Protein AF-A0A845AGU1-F1 (afdb_monomer_lite)

Sequence (211 aa):
MDSESKTTLPSELDAGHAARIVENINDLERDYRLAEGPMTEWLLSQIAATMRNALGDGYEVFRTDYTILIMTSDWKPTKRLGRGDAWLELMELTEDESGYTWLAAATGSGDTKMVLELMWRPGLIHTGEAIAADKAHAAKLEKIGFQRHEDTGKRWYIPFVIDRMQLAKGFSENDIDAALLPVKKAVEAIAAGKADLDQLIAKVQDTGKGA

Secondary structure (DSSP, 8-state):
-------PPPTTS-HHHHHHHHHTHHHHHHHHHHIIIIIHHHHHHHHHHHHHHHH-TT-EEEE-SS-EEEE-GGGS-TT--SS-SEEEEEEEE-S--S---HHHHHHT-TT-EEEEEEEE-TTTHHHHHHHHTSHHHHHHHHHHT-EE-TTTSS-EEEE----HHHHHHHHHHT--TTTTHHHHHHHHHHHHTHHHHHHHHHHHHHHHT--

Radius of gyration: 21.77 Å; chains: 1; bounding box: 81×32×54 Å

Foldseek 3Di:
DDDPPPDDDDPVDDPVVVVVCVVCVVVVVVVVVCQQPDVLVVVQVVLLVLLVVQQPPQWDWDDDPVWIKIAGPLQAPPDDDDRGQKIWIWDKDAPDPPDDHVLCQQAVNDRIWTWTWIDGDPLLQVLLQVLCLDPVNVVLLVQLQWDADPVPSRIIIHTFHFHPVLCVVCVVVVHNPVRCVRSSSSSNSCSVSVVSVSVSSVSSSVVSVVD

Structure (mmCIF, N/CA/C/O backbone):
data_AF-A0A845AGU1-F1
#
_entry.id   AF-A0A845AGU1-F1
#
loop_
_atom_site.group_PDB
_atom_site.id
_atom_site.type_symbol
_atom_site.label_atom_id
_atom_site.label_alt_id
_atom_site.label_comp_id
_atom_site.label_asym_id
_atom_site.label_entity_id
_atom_site.label_seq_id
_atom_site.pdbx_PDB_ins_code
_atom_site.Cartn_x
_atom_site.Cartn_y
_atom_site.Cartn_z
_atom_site.occupancy
_atom_site.B_iso_or_equiv
_atom_site.auth_seq_id
_atom_site.auth_comp_id
_atom_site.auth_asym_id
_atom_site.auth_atom_id
_atom_site.pdbx_PDB_model_num
ATOM 1 N N . MET A 1 1 ? -63.300 5.017 14.894 1.00 41.41 1 MET A N 1
ATOM 2 C CA . MET A 1 1 ? -62.162 4.456 15.649 1.00 41.41 1 MET A CA 1
ATOM 3 C C . MET A 1 1 ? -61.137 4.067 14.611 1.00 41.41 1 MET A C 1
ATOM 5 O O . MET A 1 1 ? -61.279 3.009 14.014 1.00 41.41 1 MET A O 1
ATOM 9 N N . ASP A 1 2 ? -60.204 4.971 14.323 1.00 47.88 2 ASP A N 1
ATOM 10 C CA . ASP A 1 2 ? -59.096 4.698 13.411 1.00 47.88 2 ASP A CA 1
ATOM 11 C C . ASP A 1 2 ? -58.094 3.807 14.136 1.00 47.88 2 ASP A C 1
ATOM 13 O O . ASP A 1 2 ? -57.515 4.197 15.149 1.00 47.88 2 ASP A O 1
ATOM 17 N N . SER A 1 3 ? -57.935 2.575 13.658 1.00 52.69 3 SER A N 1
ATOM 18 C CA . SER A 1 3 ? -56.798 1.755 14.045 1.00 52.69 3 SER A CA 1
ATOM 19 C C . SER A 1 3 ? -55.578 2.316 13.325 1.00 52.69 3 SER A C 1
ATOM 21 O O . SER A 1 3 ? -55.452 2.131 12.114 1.00 52.69 3 SER A O 1
ATOM 23 N N . GLU A 1 4 ? -54.700 3.010 14.048 1.00 52.47 4 GLU A N 1
ATOM 24 C CA . GLU A 1 4 ? -53.363 3.339 13.556 1.00 52.47 4 GLU A CA 1
ATOM 25 C C . GLU A 1 4 ? -52.716 2.053 13.029 1.00 52.47 4 GLU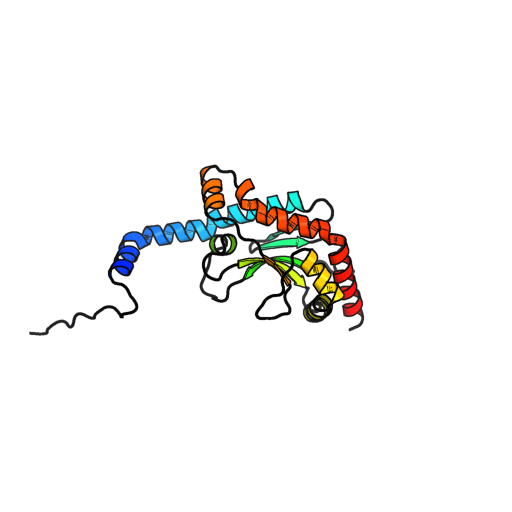 A C 1
ATOM 27 O O . GLU A 1 4 ? -52.426 1.124 13.792 1.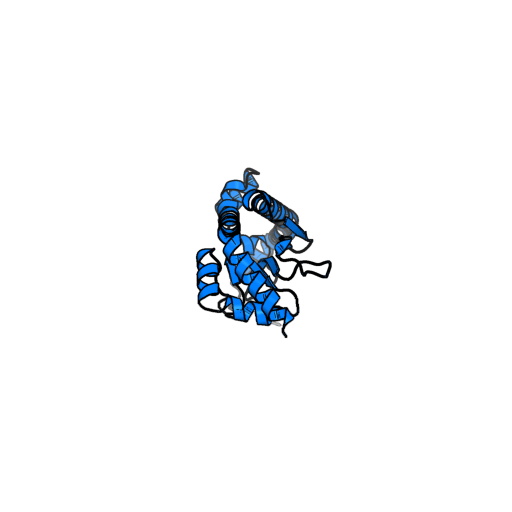00 52.47 4 GLU A O 1
ATOM 32 N N . SER A 1 5 ? -52.538 1.956 11.708 1.00 51.34 5 SER A N 1
ATOM 33 C CA . SER A 1 5 ? -51.797 0.844 11.129 1.00 51.34 5 SER A CA 1
ATOM 34 C C . SER A 1 5 ? -50.353 0.991 11.586 1.00 51.34 5 SER A C 1
ATOM 36 O O . SER A 1 5 ? -49.641 1.885 11.127 1.00 51.34 5 SER A O 1
ATOM 38 N N . LYS A 1 6 ? -49.917 0.137 12.512 1.00 60.12 6 LYS A N 1
ATOM 39 C CA . LYS A 1 6 ? -48.503 0.050 12.866 1.00 60.12 6 LYS A CA 1
ATOM 40 C C . LYS A 1 6 ? -47.741 -0.406 11.632 1.00 60.12 6 LYS A C 1
ATOM 42 O O . LYS A 1 6 ? -47.829 -1.569 11.245 1.00 60.12 6 LYS A O 1
ATOM 47 N N . THR A 1 7 ? -47.017 0.516 11.016 1.00 69.19 7 THR A N 1
ATOM 48 C CA . THR A 1 7 ? -46.076 0.203 9.948 1.00 69.19 7 THR A CA 1
ATOM 49 C C . THR A 1 7 ? -45.012 -0.718 10.533 1.00 69.19 7 THR A C 1
ATOM 51 O O . THR A 1 7 ? -44.291 -0.344 11.457 1.00 69.19 7 THR A O 1
ATOM 54 N N . THR A 1 8 ? -44.963 -1.958 10.061 1.00 73.31 8 THR A N 1
ATOM 55 C CA . THR A 1 8 ? -43.943 -2.926 10.467 1.00 73.31 8 THR A CA 1
ATOM 56 C C . THR A 1 8 ? -42.627 -2.617 9.766 1.00 73.31 8 THR A C 1
ATOM 58 O O . THR A 1 8 ? -42.629 -2.188 8.612 1.00 73.31 8 THR A O 1
ATOM 61 N N . LEU A 1 9 ? -41.509 -2.850 10.458 1.00 76.81 9 LEU A N 1
ATOM 62 C CA . LEU A 1 9 ? -40.181 -2.744 9.857 1.00 76.81 9 LEU A CA 1
ATOM 63 C C . LEU A 1 9 ? -40.069 -3.672 8.630 1.00 76.81 9 LEU A C 1
ATOM 65 O O . LEU A 1 9 ? -40.628 -4.774 8.658 1.00 76.81 9 LEU A O 1
ATOM 69 N N . PRO A 1 10 ? -39.356 -3.250 7.568 1.00 81.75 10 PRO A N 1
ATOM 70 C CA . PRO A 1 10 ? -38.956 -4.133 6.477 1.00 81.75 10 PRO A CA 1
ATOM 71 C C . PRO A 1 10 ? -38.290 -5.407 7.007 1.00 81.75 10 PRO A C 1
ATOM 73 O O . PRO A 1 10 ? -37.535 -5.351 7.975 1.00 81.75 10 PRO A O 1
ATOM 76 N N . SER A 1 11 ? -38.520 -6.548 6.352 1.00 74.62 11 SER A N 1
ATOM 77 C CA . SER A 1 11 ? -37.980 -7.855 6.771 1.00 74.62 11 SER A CA 1
ATOM 78 C C . SER A 1 11 ? -36.450 -7.935 6.777 1.00 74.62 11 SER A C 1
ATOM 80 O O . SER A 1 11 ? -35.885 -8.841 7.378 1.00 74.62 11 SER A O 1
ATOM 82 N N . GLU A 1 12 ? -35.792 -7.002 6.097 1.00 80.56 12 GLU A N 1
ATOM 83 C CA . GLU A 1 12 ? -34.335 -6.863 6.023 1.00 80.56 12 GLU A CA 1
ATOM 84 C C . GLU A 1 12 ? -33.742 -6.208 7.285 1.00 80.56 12 GLU A C 1
ATOM 86 O O . GLU A 1 12 ? -32.547 -6.334 7.543 1.00 80.56 12 GLU A O 1
ATOM 91 N N . LEU A 1 13 ? -34.568 -5.530 8.094 1.00 80.19 13 LEU A N 1
ATOM 92 C CA . LEU A 1 13 ? -34.155 -4.867 9.327 1.00 80.19 13 LEU A CA 1
ATOM 93 C C . LEU A 1 13 ? -34.537 -5.718 10.538 1.00 80.19 13 LEU A C 1
ATOM 95 O O . LEU A 1 13 ? -35.670 -5.673 11.023 1.00 80.19 13 LEU A O 1
ATOM 99 N N . ASP A 1 14 ? -33.564 -6.467 11.061 1.00 87.44 14 ASP A N 1
ATOM 100 C CA . ASP A 1 14 ? -33.709 -7.124 12.359 1.00 87.44 14 ASP A CA 1
ATOM 101 C C . ASP A 1 14 ? -33.965 -6.072 13.451 1.00 87.44 14 ASP A C 1
ATOM 103 O O . ASP A 1 14 ? -33.150 -5.175 13.683 1.00 87.44 14 ASP A O 1
ATOM 107 N N . ALA A 1 15 ? -35.115 -6.172 14.121 1.00 87.38 15 ALA A N 1
ATOM 108 C CA . ALA A 1 15 ? -35.571 -5.151 15.062 1.00 87.38 15 ALA A CA 1
ATOM 109 C C . ALA A 1 15 ? -34.631 -5.001 16.269 1.00 87.38 15 ALA A C 1
ATOM 111 O O . ALA A 1 15 ? -34.423 -3.885 16.748 1.00 87.38 15 ALA A O 1
ATOM 112 N N . GLY A 1 16 ? -34.042 -6.105 16.742 1.00 90.38 16 GLY A N 1
ATOM 113 C CA . GLY A 1 16 ? -33.073 -6.080 17.838 1.00 90.38 16 GLY A CA 1
ATOM 114 C C . GLY A 1 16 ? -31.782 -5.374 17.432 1.00 90.38 16 GLY A C 1
ATOM 115 O O . GLY A 1 16 ? -31.265 -4.532 18.167 1.00 90.38 16 GLY A O 1
ATOM 116 N N . HIS A 1 17 ? -31.289 -5.659 16.229 1.00 88.62 17 HIS A N 1
ATOM 117 C CA . HIS A 1 17 ? -30.121 -4.994 15.677 1.00 88.62 17 HIS A CA 1
ATOM 118 C C . HIS A 1 17 ? -30.364 -3.496 15.452 1.00 88.62 17 HIS A C 1
ATOM 120 O O . HIS A 1 17 ? -29.539 -2.679 15.861 1.00 88.62 17 HIS A O 1
ATOM 126 N N . ALA A 1 18 ? -31.504 -3.130 14.863 1.00 90.56 18 ALA A N 1
ATOM 127 C CA . ALA A 1 18 ? -31.873 -1.739 14.628 1.00 90.56 18 ALA A CA 1
ATOM 128 C C . ALA A 1 18 ? -31.970 -0.944 15.942 1.00 90.56 18 ALA A C 1
ATOM 130 O O . ALA A 1 18 ? -31.416 0.150 16.033 1.00 90.56 18 ALA A O 1
ATOM 131 N N . ALA A 1 19 ? -32.599 -1.513 16.978 1.00 92.19 19 ALA A N 1
ATOM 132 C CA . ALA A 1 19 ? -32.671 -0.891 18.300 1.00 92.19 19 ALA A CA 1
ATOM 133 C C . ALA A 1 19 ? -31.273 -0.647 18.885 1.00 92.19 19 ALA A C 1
ATOM 135 O O . ALA A 1 19 ? -30.966 0.476 19.278 1.00 92.19 19 ALA A O 1
ATOM 136 N N . ARG A 1 20 ? -30.387 -1.653 18.840 1.00 94.31 20 ARG A N 1
ATOM 137 C CA . ARG A 1 20 ? -29.000 -1.517 19.311 1.00 94.31 20 ARG A CA 1
ATOM 138 C C . ARG A 1 20 ? -28.243 -0.408 18.576 1.00 94.31 20 ARG A C 1
ATOM 140 O O . ARG A 1 20 ? -27.492 0.323 19.214 1.00 94.31 20 ARG A O 1
ATOM 147 N N . ILE A 1 21 ? -28.411 -0.281 17.258 1.00 94.44 21 ILE A N 1
ATOM 148 C CA . ILE A 1 21 ? -27.778 0.799 16.483 1.00 94.44 21 ILE A CA 1
ATOM 149 C C . ILE A 1 21 ? -28.286 2.159 16.964 1.00 94.44 21 ILE A C 1
ATOM 151 O O . ILE A 1 21 ? -27.477 3.033 17.252 1.00 94.44 21 ILE A O 1
ATOM 155 N N . VAL A 1 22 ? -29.605 2.331 17.094 1.00 94.44 22 VAL A N 1
ATOM 156 C CA . VAL A 1 22 ? -30.211 3.600 17.530 1.00 94.44 22 VAL A CA 1
ATOM 157 C C . VAL A 1 22 ? -29.774 3.974 18.947 1.00 94.44 22 VAL A C 1
ATOM 159 O O . VAL A 1 22 ? -29.418 5.123 19.193 1.00 94.44 22 VAL A O 1
ATOM 162 N N . GLU A 1 23 ? -29.742 3.012 19.868 1.00 97.00 23 GLU A N 1
ATOM 163 C CA . GLU A 1 23 ? -29.306 3.223 21.254 1.00 97.00 23 GLU A CA 1
ATOM 164 C C . GLU A 1 23 ? -27.838 3.656 21.358 1.00 97.00 23 GLU A C 1
ATOM 166 O O . GLU A 1 23 ? -27.486 4.400 22.271 1.00 97.00 23 GLU A O 1
ATOM 171 N N . ASN A 1 24 ? -26.990 3.228 20.417 1.00 97.00 24 ASN A N 1
ATOM 172 C CA . ASN A 1 24 ? -25.550 3.499 20.426 1.00 97.00 24 ASN A CA 1
ATOM 173 C C . ASN A 1 24 ? -25.111 4.481 19.326 1.00 97.00 24 ASN A C 1
ATOM 175 O O . ASN A 1 24 ? -23.913 4.648 19.103 1.00 97.00 24 ASN A O 1
ATOM 179 N N . ILE A 1 25 ? -26.046 5.145 18.632 1.00 96.56 25 ILE A N 1
ATOM 180 C CA . ILE A 1 25 ? -25.739 5.900 17.405 1.00 96.56 25 ILE A CA 1
ATOM 181 C C . ILE A 1 25 ? -24.691 6.993 17.630 1.00 96.56 25 ILE A C 1
ATOM 183 O O . ILE A 1 25 ? -23.787 7.168 16.819 1.00 96.56 25 ILE A O 1
ATOM 187 N N . ASN A 1 26 ? -24.749 7.675 18.774 1.00 96.62 26 ASN A N 1
ATOM 188 C CA . ASN A 1 26 ? -23.785 8.715 19.117 1.00 96.62 26 ASN A CA 1
ATOM 189 C C . ASN A 1 26 ? -22.359 8.165 19.295 1.00 96.62 26 ASN A C 1
ATOM 191 O O . ASN A 1 26 ? -21.395 8.810 18.884 1.00 96.62 26 ASN A O 1
ATOM 195 N N . ASP A 1 27 ? -22.221 6.986 19.905 1.00 97.12 27 ASP A N 1
ATOM 196 C CA . ASP A 1 27 ? -20.919 6.342 20.070 1.00 97.12 27 ASP A CA 1
ATOM 197 C C . ASP A 1 27 ? -20.400 5.833 18.722 1.00 97.12 27 ASP A C 1
ATOM 199 O O . ASP A 1 27 ? -19.256 6.113 18.383 1.00 97.12 27 ASP A O 1
ATOM 203 N N . LEU A 1 28 ? -21.260 5.218 17.900 1.00 94.81 28 LEU A N 1
ATOM 204 C CA . LEU A 1 28 ? -20.908 4.780 16.544 1.00 94.81 28 LEU A CA 1
ATOM 205 C C . LEU A 1 28 ? -20.406 5.942 15.674 1.00 94.81 28 LEU A C 1
ATOM 207 O O . LEU A 1 28 ? -19.367 5.825 15.029 1.00 94.81 28 LEU A O 1
ATOM 211 N N . GLU A 1 29 ? -21.095 7.085 15.683 1.00 94.75 29 GLU A N 1
ATOM 212 C CA . GLU A 1 29 ? -20.658 8.272 14.939 1.00 94.75 29 GLU A CA 1
ATOM 213 C C . GLU A 1 29 ? -19.350 8.863 15.474 1.00 94.75 29 GLU A C 1
ATOM 215 O O . GLU A 1 29 ? -18.510 9.339 14.706 1.00 94.75 29 GLU A O 1
ATOM 220 N N . ARG A 1 30 ? -19.169 8.890 16.799 1.00 95.38 30 ARG A N 1
ATOM 221 C CA . ARG A 1 30 ? -17.931 9.384 17.410 1.00 95.38 30 ARG A CA 1
ATOM 222 C C . ARG A 1 30 ? -16.754 8.482 17.052 1.00 95.38 30 ARG A C 1
ATOM 224 O O . ARG A 1 30 ? -15.707 8.998 16.666 1.00 95.38 30 ARG A O 1
ATOM 231 N N . ASP A 1 31 ? -16.936 7.174 17.167 1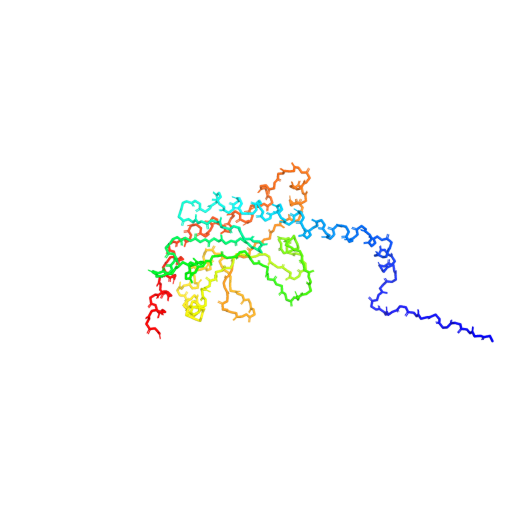.00 94.94 31 ASP A N 1
ATOM 232 C CA . ASP A 1 31 ? -15.902 6.184 16.893 1.00 94.94 31 ASP A CA 1
ATOM 233 C C . ASP A 1 31 ? -15.552 6.179 15.399 1.00 94.94 31 ASP A C 1
ATOM 235 O O . ASP A 1 31 ? -14.372 6.149 15.054 1.00 94.94 31 ASP A O 1
ATOM 239 N N . TYR A 1 32 ? -16.545 6.348 14.515 1.00 93.38 32 TYR A N 1
ATOM 240 C CA . TYR A 1 32 ? -16.314 6.562 13.084 1.00 93.38 32 TYR A CA 1
ATOM 241 C C . TYR A 1 32 ? -15.446 7.801 12.819 1.00 93.38 32 TYR A C 1
ATOM 243 O O . TYR A 1 32 ? -14.424 7.690 12.149 1.00 93.38 32 TYR A O 1
ATOM 251 N N . ARG A 1 33 ? -15.785 8.969 13.388 1.00 94.06 33 ARG A N 1
ATOM 252 C CA . ARG A 1 33 ? -14.987 10.203 13.212 1.00 94.06 33 ARG A CA 1
ATOM 253 C C . ARG A 1 33 ? -13.556 10.054 13.734 1.00 94.06 33 ARG A C 1
ATOM 255 O O . ARG A 1 33 ? -12.621 10.614 13.163 1.00 94.06 33 ARG A O 1
ATOM 262 N N . LEU A 1 34 ? -13.373 9.312 14.827 1.00 94.69 34 LEU A N 1
ATOM 263 C CA . LEU A 1 34 ? -12.049 9.028 15.379 1.00 94.69 34 LEU A CA 1
ATOM 264 C C . LEU A 1 34 ? -11.236 8.108 14.453 1.00 94.69 34 LEU A C 1
ATOM 266 O O . LEU A 1 34 ? -10.045 8.353 14.239 1.00 94.69 34 LEU A O 1
ATOM 270 N N . ALA A 1 35 ? -11.889 7.085 13.897 1.00 93.69 35 ALA A N 1
ATOM 271 C CA . ALA A 1 35 ? -11.302 6.140 12.958 1.00 93.69 35 ALA A CA 1
ATOM 272 C C . ALA A 1 35 ? -10.916 6.811 11.628 1.00 93.69 35 ALA A C 1
ATOM 274 O O . ALA A 1 35 ? -9.790 6.643 11.160 1.00 93.69 35 ALA A O 1
ATOM 275 N N . GLU A 1 36 ? -11.818 7.601 11.044 1.00 90.62 36 GLU A N 1
ATOM 276 C CA . GLU A 1 36 ? -11.617 8.311 9.776 1.00 90.62 36 GLU A CA 1
ATOM 277 C C . GLU A 1 36 ? -10.527 9.387 9.876 1.00 90.62 36 GLU A C 1
ATOM 279 O O . GLU A 1 36 ? -9.705 9.514 8.975 1.00 90.62 36 GLU A O 1
ATOM 284 N N . GLY A 1 37 ? -10.497 10.153 10.971 1.00 92.25 37 GLY A N 1
ATOM 285 C CA . GLY A 1 37 ? -9.565 11.265 11.129 1.00 92.25 37 GLY A CA 1
ATOM 286 C C . GLY A 1 37 ? -8.296 10.878 11.898 1.00 92.25 37 GLY A C 1
ATOM 287 O O . GLY A 1 37 ? -7.355 10.339 11.310 1.00 92.25 37 GLY A O 1
ATOM 288 N N . PRO A 1 38 ? -8.211 11.164 13.213 1.00 93.81 38 PRO A N 1
ATOM 289 C CA . PRO A 1 38 ? -6.953 11.080 13.956 1.00 93.81 38 PRO A CA 1
ATOM 290 C C . PRO A 1 38 ? -6.256 9.715 13.919 1.00 93.81 38 PRO A C 1
ATOM 292 O O . PRO A 1 38 ? -5.030 9.664 13.814 1.00 93.81 38 PRO A O 1
ATOM 295 N N . MET A 1 39 ? -7.003 8.608 14.005 1.00 94.69 39 MET A N 1
ATOM 296 C CA . MET A 1 39 ? -6.392 7.274 14.000 1.00 94.69 39 MET A CA 1
ATOM 297 C C . MET A 1 39 ? -5.807 6.918 12.633 1.00 94.69 39 MET A C 1
ATOM 299 O O . MET A 1 39 ? -4.715 6.356 12.569 1.00 94.69 39 MET A O 1
ATOM 303 N N . THR A 1 40 ? -6.504 7.273 11.554 1.00 92.50 40 THR A N 1
ATOM 304 C CA . THR A 1 40 ? -6.018 7.111 10.180 1.00 92.50 40 THR A CA 1
ATOM 305 C C . THR A 1 40 ? -4.773 7.959 9.932 1.00 92.50 40 THR A C 1
ATOM 307 O O . THR A 1 40 ? -3.766 7.439 9.458 1.00 92.50 40 THR A O 1
ATOM 310 N N . GLU A 1 41 ? -4.791 9.237 10.316 1.00 93.00 41 GLU A N 1
ATOM 311 C CA . GLU A 1 41 ? -3.641 10.137 10.161 1.00 93.00 41 GLU A CA 1
ATOM 312 C C . GLU A 1 41 ? -2.393 9.610 10.874 1.00 93.00 41 GLU A C 1
ATOM 314 O O . GLU A 1 41 ? -1.282 9.610 10.323 1.00 93.00 41 GLU A O 1
ATOM 319 N N . TRP A 1 42 ? -2.579 9.118 12.100 1.00 93.94 42 TRP A N 1
ATOM 320 C CA . TRP A 1 42 ? -1.505 8.498 12.857 1.00 93.94 42 TRP A CA 1
ATOM 321 C C . TRP A 1 42 ? -1.023 7.207 12.189 1.00 93.94 42 TRP A C 1
ATOM 323 O O . TRP A 1 42 ? 0.176 7.079 11.946 1.00 93.94 42 TRP A O 1
ATOM 333 N N . LEU A 1 43 ? -1.928 6.295 11.814 1.00 95.06 43 LEU A N 1
ATOM 334 C CA . LEU A 1 43 ? -1.582 5.039 11.143 1.00 95.06 43 LEU A CA 1
ATOM 335 C C . LEU A 1 43 ? -0.792 5.286 9.852 1.00 95.06 43 LEU A C 1
ATOM 337 O O . LEU A 1 43 ? 0.274 4.704 9.670 1.00 95.06 43 LEU A O 1
ATOM 341 N N . LEU A 1 44 ? -1.261 6.182 8.979 1.00 94.94 44 LEU A N 1
ATOM 342 C CA . LEU A 1 44 ? -0.568 6.536 7.737 1.00 94.94 44 LEU A CA 1
ATOM 343 C C . LEU A 1 44 ? 0.814 7.144 8.010 1.00 94.94 44 LEU A C 1
ATOM 345 O O . LEU A 1 44 ? 1.769 6.877 7.281 1.00 94.94 44 LEU A O 1
ATOM 349 N N . SER A 1 45 ? 0.958 7.928 9.080 1.00 95.12 45 SER A N 1
ATOM 350 C CA . SER A 1 45 ? 2.262 8.457 9.489 1.00 95.12 45 SER A CA 1
ATOM 351 C C . SER A 1 45 ? 3.223 7.343 9.920 1.00 95.12 45 SER A C 1
ATOM 353 O O . SER A 1 45 ? 4.392 7.368 9.524 1.00 95.12 45 SER A O 1
ATOM 355 N N . GLN A 1 46 ? 2.733 6.343 10.662 1.00 96.75 46 GLN A N 1
ATOM 356 C CA . GLN A 1 46 ? 3.530 5.178 11.055 1.00 96.75 46 GLN A CA 1
ATOM 357 C C . GLN A 1 46 ? 3.895 4.312 9.844 1.00 96.75 46 GLN A C 1
ATOM 359 O O . GLN A 1 46 ? 5.063 3.982 9.662 1.00 96.75 46 GLN A O 1
ATOM 364 N N . ILE A 1 47 ? 2.942 4.045 8.945 1.00 97.31 47 ILE A N 1
ATOM 365 C CA . ILE A 1 47 ? 3.178 3.337 7.679 1.00 97.31 47 ILE A CA 1
ATOM 366 C C . ILE A 1 47 ? 4.272 4.042 6.863 1.00 97.31 47 ILE A C 1
ATOM 368 O O . ILE A 1 47 ? 5.225 3.396 6.429 1.00 97.31 47 ILE A O 1
ATOM 372 N N . ALA A 1 48 ? 4.193 5.368 6.698 1.00 96.25 48 ALA A N 1
ATOM 373 C CA . ALA A 1 48 ? 5.204 6.137 5.972 1.00 96.25 48 ALA A CA 1
ATOM 374 C C . ALA A 1 48 ? 6.590 6.040 6.628 1.00 96.25 48 ALA A C 1
ATOM 376 O O . ALA A 1 48 ? 7.600 5.941 5.930 1.00 96.25 48 ALA A O 1
ATOM 377 N N . ALA A 1 49 ? 6.659 6.074 7.962 1.00 96.00 49 ALA A N 1
ATOM 378 C CA . ALA A 1 49 ? 7.910 5.907 8.698 1.00 96.00 49 ALA A CA 1
ATOM 379 C C . ALA A 1 49 ? 8.496 4.498 8.508 1.00 96.00 49 ALA A C 1
ATOM 381 O O . ALA A 1 49 ? 9.676 4.368 8.178 1.00 96.00 49 ALA A O 1
ATOM 382 N N . THR A 1 50 ? 7.672 3.453 8.619 1.00 97.50 50 THR A N 1
ATOM 383 C CA . THR A 1 50 ? 8.076 2.067 8.349 1.00 97.50 50 THR A CA 1
ATOM 384 C C . THR A 1 50 ? 8.594 1.905 6.922 1.00 97.50 50 THR A C 1
ATOM 386 O O . THR A 1 50 ? 9.653 1.312 6.729 1.00 97.50 50 THR A O 1
ATOM 389 N N . MET A 1 51 ? 7.903 2.479 5.930 1.00 97.31 51 MET A N 1
ATOM 390 C CA . MET A 1 51 ? 8.332 2.456 4.529 1.00 97.31 51 MET A CA 1
ATOM 391 C C . MET A 1 51 ? 9.708 3.107 4.341 1.00 97.31 51 MET A C 1
ATOM 393 O O . MET A 1 51 ? 10.586 2.512 3.720 1.00 97.31 51 MET A O 1
ATOM 397 N N . ARG A 1 52 ? 9.927 4.301 4.913 1.00 95.31 52 ARG A N 1
ATOM 398 C CA . ARG A 1 52 ? 11.222 5.008 4.835 1.00 95.31 52 ARG A CA 1
ATOM 399 C C . ARG A 1 52 ? 12.361 4.184 5.413 1.00 95.31 52 ARG A C 1
ATOM 401 O O . ARG A 1 52 ? 13.418 4.092 4.801 1.00 95.31 52 ARG A O 1
ATOM 408 N N . ASN A 1 53 ? 12.132 3.578 6.572 1.00 95.00 53 ASN A N 1
ATOM 409 C CA . ASN A 1 53 ? 13.156 2.803 7.264 1.00 95.00 53 ASN A CA 1
ATOM 410 C C . ASN A 1 53 ? 13.489 1.489 6.540 1.00 95.00 53 ASN A C 1
ATOM 412 O O . ASN A 1 53 ? 14.597 0.982 6.689 1.00 95.00 53 ASN A O 1
ATOM 416 N N . ALA A 1 54 ? 12.544 0.931 5.778 1.00 95.94 54 ALA A N 1
ATOM 417 C CA . ALA A 1 54 ? 12.699 -0.358 5.109 1.00 95.94 54 ALA A CA 1
ATOM 418 C C . ALA A 1 54 ? 13.267 -0.270 3.678 1.00 95.94 54 ALA A C 1
ATOM 420 O O . ALA A 1 54 ? 13.938 -1.205 3.251 1.00 95.94 54 ALA A O 1
ATOM 421 N N . LEU A 1 55 ? 13.024 0.818 2.933 1.00 91.12 55 LEU A N 1
ATOM 422 C CA . LEU A 1 55 ? 13.469 0.936 1.531 1.00 91.12 55 LEU A CA 1
ATOM 423 C C . LEU A 1 55 ? 14.980 1.135 1.364 1.00 91.12 55 LEU A C 1
ATOM 425 O O . LEU A 1 55 ? 15.528 0.755 0.330 1.00 91.12 55 LEU A O 1
ATOM 429 N N . GLY A 1 56 ? 15.642 1.737 2.355 1.00 82.75 56 GLY A N 1
ATOM 430 C CA . GLY A 1 56 ? 17.045 2.139 2.251 1.00 82.75 56 GLY A CA 1
ATOM 431 C C . GLY A 1 56 ? 17.282 3.277 1.247 1.00 82.75 56 GLY A C 1
ATOM 432 O O . GLY A 1 56 ? 16.358 3.987 0.843 1.00 82.75 56 GLY A O 1
ATOM 433 N N . ASP A 1 57 ? 18.547 3.465 0.864 1.00 80.81 57 ASP A N 1
ATOM 434 C CA . ASP A 1 57 ? 18.967 4.550 -0.026 1.00 80.81 57 ASP A CA 1
ATOM 435 C C . ASP A 1 57 ? 18.444 4.370 -1.461 1.00 80.81 57 ASP A C 1
ATOM 437 O O . ASP A 1 57 ? 18.373 3.264 -1.998 1.00 80.81 57 ASP A O 1
ATOM 441 N N . GLY A 1 58 ? 18.125 5.487 -2.119 1.00 81.94 58 GLY A N 1
ATOM 442 C CA . GLY A 1 58 ? 17.690 5.518 -3.521 1.00 81.94 58 GLY A CA 1
ATOM 443 C C . GLY A 1 58 ? 16.177 5.599 -3.720 1.00 81.94 58 GLY A C 1
ATOM 444 O O . GLY A 1 58 ? 15.742 5.860 -4.842 1.00 81.94 58 GLY A O 1
ATOM 445 N N . TYR A 1 59 ? 15.390 5.459 -2.653 1.00 90.00 59 TYR A N 1
ATOM 446 C CA . TYR A 1 59 ? 13.963 5.767 -2.650 1.00 90.00 59 TYR A CA 1
ATOM 447 C C . TYR A 1 59 ? 13.650 7.005 -1.807 1.00 90.00 59 TYR A C 1
ATOM 449 O O . TYR A 1 59 ? 14.291 7.292 -0.801 1.00 90.00 59 TYR A O 1
ATOM 457 N N . GLU A 1 60 ? 12.607 7.717 -2.208 1.00 90.31 60 GLU A N 1
ATOM 458 C CA . GLU A 1 60 ? 12.018 8.837 -1.490 1.00 90.31 60 GLU A CA 1
ATOM 459 C C . GLU A 1 60 ? 10.563 8.483 -1.158 1.00 90.31 60 GLU A C 1
ATOM 461 O O . GLU A 1 60 ? 9.791 8.122 -2.048 1.00 90.31 60 GLU A O 1
ATOM 466 N N . VAL A 1 61 ? 10.180 8.594 0.119 1.00 92.69 61 VAL A N 1
ATOM 467 C CA . VAL A 1 61 ? 8.795 8.365 0.566 1.00 92.69 61 VAL A CA 1
ATOM 468 C C . VAL A 1 61 ? 8.127 9.693 0.896 1.00 92.69 61 VAL A C 1
ATOM 470 O O . VAL A 1 61 ? 8.437 10.337 1.911 1.00 92.69 61 VAL A O 1
ATOM 473 N N . PHE A 1 62 ? 7.161 10.071 0.067 1.00 89.50 62 PHE A N 1
ATOM 474 C CA . PHE A 1 62 ? 6.398 11.304 0.196 1.00 89.50 62 PHE A CA 1
ATOM 475 C C . PHE A 1 62 ? 5.015 11.014 0.750 1.00 89.50 62 PHE A C 1
ATOM 477 O O . PHE A 1 62 ? 4.294 10.170 0.232 1.00 89.50 62 PHE A O 1
ATOM 484 N N . ARG A 1 63 ? 4.618 11.754 1.782 1.00 88.19 63 ARG A N 1
ATOM 485 C CA . ARG A 1 63 ? 3.230 11.774 2.235 1.00 88.19 63 ARG A CA 1
ATOM 486 C C . ARG A 1 63 ? 2.544 12.981 1.605 1.00 88.19 63 ARG A C 1
ATOM 488 O O . ARG A 1 63 ? 3.087 14.081 1.647 1.00 88.19 63 ARG A O 1
ATOM 495 N N . THR A 1 64 ? 1.389 12.750 1.005 1.00 86.75 64 THR A N 1
ATOM 496 C CA . THR A 1 64 ? 0.460 13.785 0.540 1.00 86.75 64 THR A CA 1
ATOM 497 C C . THR A 1 64 ? -0.744 13.822 1.477 1.00 86.75 64 THR A C 1
ATOM 499 O O . THR A 1 64 ? -0.859 12.967 2.355 1.00 86.75 64 THR A O 1
ATOM 502 N N . ASP A 1 65 ? -1.662 14.758 1.256 1.00 80.12 65 ASP A N 1
ATOM 503 C CA . ASP A 1 65 ? -2.901 14.843 2.039 1.00 80.12 65 ASP A CA 1
ATOM 504 C C . ASP A 1 65 ? -3.817 13.620 1.849 1.00 80.12 65 ASP A C 1
ATOM 506 O O . ASP A 1 65 ? -4.693 13.380 2.669 1.00 80.12 65 ASP A O 1
ATOM 510 N N . TYR A 1 66 ? -3.611 12.834 0.785 1.00 79.44 66 TYR A N 1
ATOM 511 C CA . TYR A 1 66 ? -4.515 11.743 0.401 1.00 79.44 66 TYR A CA 1
ATOM 512 C C . TYR A 1 66 ? -3.874 10.352 0.457 1.00 79.44 66 TYR A C 1
ATOM 514 O O . TYR A 1 66 ? -4.583 9.354 0.510 1.00 79.44 66 TYR A O 1
ATOM 522 N N . THR A 1 67 ? -2.543 10.259 0.395 1.00 90.62 67 THR A N 1
ATOM 523 C CA . THR A 1 67 ? -1.828 8.980 0.245 1.00 90.62 67 THR A CA 1
ATOM 524 C C . THR A 1 67 ? -0.315 9.119 0.472 1.00 90.62 67 THR A C 1
ATOM 526 O O . THR A 1 67 ? 0.218 10.224 0.624 1.00 90.62 67 THR A O 1
ATOM 529 N N . ILE A 1 68 ? 0.389 7.988 0.472 1.00 94.62 68 ILE A N 1
ATOM 530 C CA . ILE A 1 68 ? 1.838 7.845 0.534 1.00 94.62 68 ILE A CA 1
ATOM 531 C C . ILE A 1 68 ? 2.361 7.384 -0.830 1.00 94.62 68 ILE A C 1
ATOM 533 O O . ILE A 1 68 ? 1.854 6.432 -1.417 1.00 94.62 68 ILE A O 1
ATOM 537 N N . LEU A 1 69 ? 3.413 8.040 -1.310 1.00 93.62 69 LEU A N 1
ATOM 538 C CA . LEU A 1 69 ? 4.101 7.740 -2.559 1.00 93.62 69 LEU A CA 1
ATOM 539 C C . LEU A 1 69 ? 5.518 7.255 -2.264 1.00 93.62 69 LEU A C 1
ATOM 541 O O . LEU A 1 69 ? 6.214 7.852 -1.443 1.00 93.62 69 LEU A O 1
ATOM 545 N N . ILE A 1 70 ? 5.970 6.240 -2.992 1.00 93.75 70 ILE A N 1
ATOM 546 C CA . ILE A 1 70 ? 7.369 5.822 -3.056 1.00 93.75 70 ILE A CA 1
ATOM 547 C C . ILE A 1 70 ? 7.884 6.135 -4.456 1.00 93.75 70 ILE A C 1
ATOM 549 O O . ILE A 1 70 ? 7.342 5.677 -5.463 1.00 93.75 70 ILE A O 1
ATOM 553 N N . MET A 1 71 ? 8.949 6.920 -4.516 1.00 89.25 71 MET A N 1
ATOM 554 C CA . MET A 1 71 ? 9.561 7.386 -5.752 1.00 89.25 71 MET A CA 1
ATOM 555 C C . MET A 1 71 ? 11.065 7.129 -5.735 1.00 89.25 71 MET A C 1
ATOM 557 O O . MET A 1 71 ? 11.661 6.934 -4.684 1.00 89.25 71 MET A O 1
ATOM 561 N N . THR A 1 72 ? 11.703 7.189 -6.897 1.00 87.06 72 THR A N 1
ATOM 562 C CA . THR A 1 72 ? 13.164 7.275 -7.017 1.00 87.06 72 THR A CA 1
ATOM 563 C C . THR A 1 72 ? 13.517 8.263 -8.124 1.00 87.06 72 THR A C 1
ATOM 565 O O . THR A 1 72 ? 12.705 8.537 -9.015 1.00 87.06 72 THR A O 1
ATOM 568 N N . SER A 1 73 ? 14.715 8.849 -8.063 1.00 82.19 73 SER A N 1
ATOM 569 C CA . SER A 1 73 ? 15.225 9.752 -9.101 1.00 82.19 73 SER A CA 1
ATOM 570 C C . SER A 1 73 ? 15.275 9.092 -10.473 1.00 82.19 73 SER A C 1
ATOM 572 O O . SER A 1 73 ? 15.042 9.763 -11.476 1.00 82.19 73 SER A O 1
ATOM 574 N N . ASP A 1 74 ? 15.526 7.786 -10.503 1.00 82.62 74 ASP A N 1
ATOM 575 C CA . ASP A 1 74 ? 15.746 7.024 -11.733 1.00 82.62 74 ASP A CA 1
ATOM 576 C C . ASP A 1 74 ? 14.448 6.825 -12.525 1.00 82.62 74 ASP A C 1
ATOM 578 O O . ASP A 1 74 ? 14.471 6.609 -13.734 1.00 82.62 74 ASP A O 1
ATOM 582 N N . TRP A 1 75 ? 13.297 6.948 -11.858 1.00 87.31 75 TRP A N 1
ATOM 583 C CA . TRP A 1 75 ? 11.982 6.822 -12.485 1.00 87.31 75 TRP A CA 1
ATOM 584 C C . TRP A 1 75 ? 11.423 8.175 -12.932 1.00 87.31 75 TRP A C 1
ATOM 586 O O . TRP A 1 75 ? 10.286 8.246 -13.393 1.00 87.31 75 TRP A O 1
ATOM 596 N N . LYS A 1 76 ? 12.178 9.277 -12.798 1.00 74.56 76 LYS A N 1
ATOM 597 C CA . LYS A 1 76 ? 11.725 10.612 -13.213 1.00 74.56 76 LYS A CA 1
ATOM 598 C C . LYS A 1 76 ? 11.844 10.795 -14.734 1.00 74.56 76 LYS A C 1
ATOM 600 O O . LYS A 1 76 ? 12.796 10.303 -15.340 1.00 74.56 76 LYS A O 1
ATOM 605 N N . PRO A 1 77 ? 10.924 11.541 -15.382 1.00 59.50 77 PRO A N 1
ATOM 606 C CA . PRO A 1 77 ? 11.087 11.878 -16.784 1.00 59.50 77 PRO A CA 1
ATOM 607 C C . PRO A 1 77 ? 12.343 12.725 -16.950 1.00 59.50 77 PRO A C 1
ATOM 609 O O . PRO A 1 77 ? 12.568 13.683 -16.213 1.00 59.50 77 PRO A O 1
ATOM 612 N N . THR A 1 78 ? 13.101 12.456 -18.007 1.00 54.41 78 THR A N 1
ATOM 613 C CA . THR A 1 78 ? 14.310 13.216 -18.381 1.00 54.41 78 THR A CA 1
ATOM 614 C C . THR A 1 78 ? 14.099 14.733 -18.569 1.00 54.41 78 THR A C 1
ATOM 616 O O . THR A 1 78 ? 15.077 15.445 -18.779 1.00 54.41 78 THR A O 1
ATOM 619 N N . LYS A 1 79 ? 12.855 15.255 -18.543 1.00 45.12 79 LYS A N 1
ATOM 620 C CA . LYS A 1 79 ? 12.531 16.642 -18.945 1.00 45.12 79 LYS A CA 1
ATOM 621 C C . LYS A 1 79 ? 11.449 17.398 -18.140 1.00 45.12 79 LYS A C 1
ATOM 623 O O . LYS A 1 79 ? 11.145 18.525 -18.527 1.00 45.12 79 LYS A O 1
ATOM 628 N N . ARG A 1 80 ? 10.826 16.863 -17.073 1.00 46.53 80 ARG A N 1
ATOM 629 C CA . ARG A 1 80 ? 9.751 17.585 -16.331 1.00 46.53 80 ARG A CA 1
ATOM 630 C C . ARG A 1 80 ? 9.795 17.392 -14.810 1.00 46.53 80 ARG A C 1
ATOM 632 O O . ARG A 1 80 ? 10.138 16.321 -14.329 1.00 46.53 80 ARG A O 1
ATOM 639 N N . LEU A 1 81 ? 9.373 18.426 -14.074 1.00 44.78 81 LEU A N 1
ATOM 640 C CA . LEU A 1 81 ? 9.095 18.381 -12.632 1.00 44.78 81 LEU A CA 1
ATOM 641 C C . LEU A 1 81 ? 7.745 17.667 -12.397 1.00 44.78 81 LEU A C 1
ATOM 643 O O . LEU A 1 81 ? 6.747 18.053 -13.003 1.00 44.78 81 LEU A O 1
ATOM 647 N N . GLY A 1 82 ? 7.707 16.615 -11.569 1.00 60.62 82 GLY A N 1
ATOM 648 C CA . GLY A 1 82 ? 6.498 15.823 -11.274 1.00 60.62 82 GLY A CA 1
ATOM 649 C C . GLY A 1 82 ? 6.786 14.489 -10.561 1.00 60.62 82 GLY A C 1
ATOM 650 O O . GLY A 1 82 ? 7.944 14.198 -10.262 1.00 60.62 82 GLY A O 1
ATOM 651 N N . ARG A 1 83 ? 5.741 13.668 -10.329 1.00 66.69 83 ARG A N 1
ATOM 652 C CA . ARG A 1 83 ? 5.771 12.349 -9.636 1.00 66.69 83 ARG A CA 1
ATOM 653 C C . ARG A 1 83 ? 6.597 11.248 -10.335 1.00 66.69 83 ARG A C 1
ATOM 655 O O . ARG A 1 83 ? 6.662 10.128 -9.853 1.00 66.69 83 ARG A O 1
ATOM 662 N N . GLY A 1 84 ? 7.256 11.561 -11.446 1.00 78.81 84 GLY A N 1
ATOM 663 C CA . GLY A 1 84 ? 7.995 10.598 -12.255 1.00 78.81 84 GLY A CA 1
ATOM 664 C C . GLY A 1 84 ? 7.183 10.004 -13.409 1.00 78.81 84 GLY A C 1
ATOM 665 O O . GLY A 1 84 ? 6.025 10.357 -13.612 1.00 78.81 84 GLY A O 1
ATOM 666 N N . ASP A 1 85 ? 7.821 9.151 -14.208 1.00 88.88 85 ASP A N 1
ATOM 667 C CA . ASP A 1 85 ? 7.177 8.306 -15.219 1.00 88.88 85 ASP A CA 1
ATOM 668 C C . ASP A 1 85 ? 6.470 7.104 -14.571 1.00 88.88 85 ASP A C 1
ATOM 670 O O . ASP A 1 85 ? 5.472 6.623 -15.114 1.00 88.88 85 ASP A O 1
ATOM 674 N N . ALA A 1 86 ? 6.963 6.677 -13.403 1.00 92.75 86 ALA A N 1
ATOM 675 C CA . ALA A 1 86 ? 6.387 5.646 -12.551 1.00 92.75 86 ALA A CA 1
ATOM 676 C C . ALA A 1 86 ? 6.617 5.956 -11.062 1.00 92.75 86 ALA A C 1
ATOM 678 O O . ALA A 1 86 ? 7.588 6.633 -10.711 1.00 92.75 86 ALA A O 1
ATOM 679 N N . TRP A 1 87 ? 5.741 5.450 -10.197 1.00 93.88 87 TRP A N 1
ATOM 680 C CA . TRP A 1 87 ? 5.872 5.498 -8.735 1.00 93.88 87 TRP A CA 1
ATOM 681 C C . TRP A 1 87 ? 5.090 4.344 -8.100 1.00 93.88 87 TRP A C 1
ATOM 683 O O . TRP A 1 87 ? 4.293 3.696 -8.777 1.00 93.88 87 TRP A O 1
ATOM 693 N N . LEU A 1 88 ? 5.310 4.086 -6.808 1.00 95.69 88 LEU A N 1
ATOM 694 C CA . LEU A 1 88 ? 4.399 3.247 -6.027 1.00 95.69 88 LEU A CA 1
ATOM 695 C C . LEU A 1 88 ? 3.495 4.138 -5.179 1.00 95.69 88 LEU A C 1
ATOM 697 O O . LEU A 1 88 ? 3.974 5.105 -4.588 1.00 95.69 88 LEU A O 1
ATOM 701 N N . GLU A 1 89 ? 2.208 3.832 -5.117 1.00 95.50 89 GLU A N 1
ATOM 702 C CA . GLU A 1 89 ? 1.210 4.610 -4.374 1.00 95.50 89 GLU A CA 1
ATOM 703 C C . GLU A 1 89 ? 0.466 3.696 -3.405 1.00 95.50 89 GLU A C 1
ATOM 705 O O . GLU A 1 89 ? 0.070 2.588 -3.768 1.00 95.50 89 GLU A O 1
ATOM 710 N N . LEU A 1 90 ? 0.307 4.141 -2.157 1.00 96.19 90 LEU A N 1
ATOM 711 C CA . LEU A 1 90 ? -0.557 3.461 -1.203 1.00 96.19 90 LEU A CA 1
ATOM 712 C C . LEU A 1 90 ? -2.006 3.694 -1.628 1.00 96.19 90 LEU A C 1
ATOM 714 O O . LEU A 1 90 ? -2.471 4.829 -1.679 1.00 96.19 90 LEU A O 1
ATOM 718 N N . MET A 1 91 ? -2.725 2.629 -1.926 1.00 92.81 91 MET A N 1
ATOM 719 C CA . MET A 1 91 ? -4.091 2.709 -2.418 1.00 92.81 91 MET A CA 1
ATOM 720 C C . MET A 1 91 ? -5.006 1.856 -1.556 1.00 92.81 91 MET A C 1
ATOM 722 O O . MET A 1 91 ? -4.597 0.846 -0.977 1.00 92.81 91 MET A O 1
ATOM 726 N N . GLU A 1 92 ? -6.259 2.273 -1.509 1.00 90.06 92 GLU A N 1
ATOM 727 C CA . GLU A 1 92 ? -7.369 1.422 -1.129 1.00 90.06 92 GLU A CA 1
ATOM 728 C C . GLU A 1 92 ? -7.983 0.839 -2.406 1.00 90.06 92 GLU A C 1
ATOM 730 O O . GLU A 1 92 ? -8.250 1.563 -3.368 1.00 90.06 92 GLU A O 1
ATOM 735 N N . LEU A 1 93 ? -8.181 -0.475 -2.424 1.00 87.56 93 LEU A N 1
ATOM 736 C CA . LEU A 1 93 ? -9.018 -1.153 -3.404 1.00 87.56 93 LEU A CA 1
ATOM 737 C C . LEU A 1 93 ? -10.307 -1.577 -2.708 1.00 87.56 93 LEU A C 1
ATOM 739 O O . LEU A 1 93 ? -10.253 -2.223 -1.664 1.00 87.56 93 LEU A O 1
ATOM 743 N N . THR A 1 94 ? -11.441 -1.226 -3.298 1.00 83.31 94 THR A N 1
ATOM 744 C CA . THR A 1 94 ? -12.778 -1.601 -2.837 1.00 83.31 94 THR A CA 1
ATOM 745 C C . THR A 1 94 ? -13.686 -1.782 -4.052 1.00 83.31 94 THR A C 1
ATOM 747 O O . THR A 1 94 ? -13.508 -1.095 -5.061 1.00 83.31 94 THR A O 1
ATOM 750 N N . GLU A 1 95 ? -14.627 -2.721 -3.968 1.00 70.81 95 GLU A N 1
ATOM 751 C CA . GLU A 1 95 ? -15.698 -2.893 -4.961 1.00 70.81 95 GLU A CA 1
ATOM 752 C C . GLU A 1 95 ? -16.883 -1.948 -4.704 1.00 70.81 95 GLU A C 1
ATOM 754 O O . GLU A 1 95 ? -17.673 -1.680 -5.609 1.00 70.81 95 GLU A O 1
ATOM 759 N N . ASP A 1 96 ? -16.992 -1.418 -3.485 1.00 67.38 96 ASP A N 1
ATOM 760 C CA . ASP A 1 96 ? -18.052 -0.509 -3.057 1.00 67.38 96 ASP A CA 1
ATOM 761 C C . ASP A 1 96 ? -17.490 0.916 -2.906 1.00 67.38 96 ASP A C 1
ATOM 763 O O . ASP A 1 96 ? -16.457 1.134 -2.270 1.00 67.38 96 ASP A O 1
ATOM 767 N N . GLU A 1 97 ? -18.159 1.892 -3.522 1.00 61.72 97 GLU A N 1
ATOM 768 C CA . GLU A 1 97 ? -17.812 3.319 -3.437 1.00 61.72 97 GLU A CA 1
ATOM 769 C C . GLU A 1 97 ? -18.320 3.971 -2.134 1.00 61.72 97 GLU A C 1
ATOM 771 O O . GLU A 1 97 ? -18.044 5.144 -1.865 1.00 61.72 97 GLU A O 1
ATOM 776 N N . SER A 1 98 ? -19.080 3.232 -1.323 1.00 59.88 98 SER A N 1
ATOM 777 C CA . SER A 1 98 ? -19.580 3.678 -0.023 1.00 59.88 98 SER A CA 1
ATOM 778 C C . SER A 1 98 ? -18.422 3.846 0.963 1.00 59.88 98 SER A C 1
ATOM 780 O O . SER A 1 98 ? -17.577 2.975 1.095 1.00 59.88 98 SER A O 1
ATOM 782 N N . GLY A 1 99 ? -18.366 4.987 1.655 1.00 63.81 99 GLY A N 1
ATOM 783 C CA . GLY A 1 99 ? -17.194 5.415 2.424 1.00 63.81 99 GLY A CA 1
ATOM 784 C C . GLY A 1 99 ? -16.671 4.393 3.439 1.00 63.81 99 GLY A C 1
ATOM 785 O O . GLY A 1 99 ? -17.349 4.050 4.409 1.00 63.81 99 GLY A O 1
ATOM 786 N N . TYR A 1 100 ? -15.419 3.987 3.251 1.00 79.50 100 TYR A N 1
ATOM 787 C CA . TYR A 1 100 ? -14.635 3.225 4.213 1.00 79.50 100 TYR A CA 1
ATOM 788 C C . TYR A 1 100 ? -13.520 4.089 4.795 1.00 79.50 100 TYR A C 1
ATOM 790 O O . TYR A 1 100 ? -13.181 5.158 4.291 1.00 79.50 100 TYR A O 1
ATOM 798 N N . THR A 1 101 ? -12.954 3.623 5.904 1.00 88.31 101 THR A N 1
ATOM 799 C CA . THR A 1 101 ? -11.789 4.266 6.513 1.00 88.31 101 THR A CA 1
ATOM 800 C C . THR A 1 101 ? -10.522 3.549 6.072 1.00 88.31 101 THR A C 1
ATOM 802 O O . THR A 1 101 ? -10.520 2.332 5.883 1.00 88.31 101 THR A O 1
ATOM 805 N N . TRP A 1 102 ? -9.397 4.259 6.045 1.00 90.06 102 TRP A N 1
ATOM 806 C CA . TRP A 1 102 ? -8.087 3.636 5.844 1.00 90.06 102 TRP A CA 1
ATOM 807 C C . TRP A 1 102 ? -7.781 2.531 6.866 1.00 90.06 102 TRP A C 1
ATOM 809 O O . TRP A 1 102 ? -7.031 1.609 6.559 1.00 90.06 102 TRP A O 1
ATOM 819 N N . LEU A 1 103 ? -8.370 2.585 8.066 1.00 92.00 103 LEU A N 1
ATOM 820 C CA . LEU A 1 103 ? -8.312 1.497 9.048 1.00 92.00 103 LEU A CA 1
ATOM 821 C C . LEU A 1 103 ? -9.019 0.225 8.566 1.00 92.00 103 LEU A C 1
ATOM 823 O O . LEU A 1 103 ? -8.509 -0.876 8.790 1.00 92.00 103 LEU A O 1
ATOM 827 N N . ALA A 1 104 ? -10.173 0.358 7.908 1.00 91.56 104 ALA A N 1
ATOM 828 C CA . ALA A 1 104 ? -10.872 -0.773 7.307 1.00 91.56 104 ALA A CA 1
ATOM 829 C C . ALA A 1 104 ? -10.006 -1.405 6.210 1.00 91.56 104 ALA A C 1
ATOM 831 O O . ALA A 1 104 ? -9.708 -2.597 6.303 1.00 91.56 104 ALA A O 1
ATOM 832 N N . ALA A 1 105 ? -9.482 -0.589 5.287 1.00 92.81 105 ALA A N 1
ATOM 833 C CA . ALA A 1 105 ? -8.580 -1.044 4.229 1.00 92.81 105 ALA A CA 1
ATOM 834 C C . ALA A 1 105 ? -7.319 -1.721 4.786 1.00 92.81 105 ALA A C 1
ATOM 836 O O . ALA A 1 105 ? -6.935 -2.808 4.349 1.00 92.81 105 ALA A O 1
ATOM 837 N N . ALA A 1 106 ? -6.687 -1.107 5.791 1.00 94.31 106 ALA A N 1
ATOM 838 C CA . ALA A 1 106 ? -5.487 -1.625 6.440 1.00 94.31 106 ALA A CA 1
ATOM 839 C C . ALA A 1 106 ? -5.707 -3.000 7.076 1.00 94.31 106 ALA A C 1
ATOM 841 O O . ALA A 1 106 ? -4.812 -3.842 7.059 1.00 94.31 106 ALA A O 1
ATOM 842 N N . THR A 1 107 ? -6.889 -3.221 7.652 1.00 94.44 107 THR A N 1
ATOM 843 C CA . THR A 1 107 ? -7.239 -4.469 8.342 1.00 94.44 107 THR A CA 1
ATOM 844 C C . THR A 1 107 ? -7.935 -5.491 7.446 1.00 94.44 107 THR A C 1
ATOM 846 O O . THR A 1 107 ? -8.246 -6.583 7.921 1.00 94.44 107 THR A O 1
ATOM 849 N N . GLY A 1 108 ? -8.159 -5.167 6.167 1.00 90.19 108 GLY A N 1
ATOM 850 C CA . GLY A 1 108 ? -8.899 -6.018 5.236 1.00 90.19 108 GLY A CA 1
ATOM 851 C C . GLY A 1 108 ? -10.335 -6.270 5.698 1.00 90.19 108 GLY A C 1
ATOM 852 O O . GLY A 1 108 ? -10.816 -7.401 5.642 1.00 90.19 108 GLY A O 1
ATOM 853 N N . SER A 1 109 ? -10.982 -5.251 6.270 1.00 87.12 109 SER A N 1
ATOM 854 C CA . SER A 1 109 ? -12.358 -5.354 6.758 1.00 87.12 109 SER A CA 1
ATOM 855 C C . SER A 1 109 ? -13.352 -5.147 5.613 1.00 87.12 109 SER A C 1
ATOM 857 O O . SER A 1 109 ? -13.243 -4.180 4.859 1.00 87.12 109 SER A O 1
ATOM 859 N N . GLY A 1 110 ? -14.352 -6.027 5.512 1.00 81.31 110 GLY A N 1
ATOM 860 C CA . GLY A 1 110 ? -15.270 -6.047 4.368 1.00 81.31 110 GLY A CA 1
ATOM 861 C C . GLY A 1 110 ? -14.543 -6.451 3.084 1.00 81.31 110 GLY A C 1
ATOM 862 O O . GLY A 1 110 ? -13.670 -7.316 3.129 1.00 81.31 110 GLY A O 1
ATOM 863 N N . ASP A 1 111 ? -14.874 -5.790 1.976 1.00 82.81 111 ASP A N 1
ATOM 864 C CA . ASP A 1 111 ? -14.275 -6.047 0.657 1.00 82.81 111 ASP A CA 1
ATOM 865 C C . ASP A 1 111 ? -13.101 -5.096 0.340 1.00 82.81 111 ASP A C 1
ATOM 867 O O . ASP A 1 111 ? -12.593 -5.053 -0.781 1.00 82.81 111 ASP A O 1
ATOM 871 N N . THR A 1 112 ? -12.636 -4.341 1.344 1.00 88.69 112 THR A N 1
ATOM 872 C CA . THR A 1 112 ? -11.535 -3.380 1.200 1.00 88.69 112 THR A CA 1
ATOM 873 C C . THR A 1 112 ? -10.162 -4.045 1.308 1.00 88.69 112 THR A C 1
ATOM 875 O O . THR A 1 112 ? -9.952 -5.000 2.063 1.00 88.69 112 THR A O 1
ATOM 878 N N . LYS A 1 113 ? -9.184 -3.520 0.566 1.00 90.38 113 LYS A N 1
ATOM 879 C CA . LYS A 1 113 ? -7.784 -3.961 0.594 1.00 90.38 113 LYS A CA 1
ATOM 880 C C . LYS A 1 113 ? -6.855 -2.754 0.550 1.00 90.38 113 LYS A C 1
ATOM 882 O O . LYS A 1 113 ? -6.931 -1.943 -0.368 1.00 90.38 113 LYS A O 1
ATOM 887 N N . MET A 1 114 ? -5.921 -2.671 1.491 1.00 94.56 114 MET A N 1
ATOM 888 C CA . MET A 1 114 ? -4.790 -1.751 1.396 1.00 94.56 114 MET A CA 1
ATOM 889 C C . MET A 1 114 ? -3.669 -2.372 0.558 1.00 94.56 114 MET A C 1
ATOM 891 O O . MET A 1 114 ? -3.264 -3.520 0.773 1.00 94.56 114 MET A O 1
ATOM 895 N N . VAL A 1 115 ? -3.157 -1.608 -0.407 1.00 95.81 115 VAL A N 1
ATOM 896 C CA . VAL A 1 115 ? -2.140 -2.086 -1.346 1.00 95.81 115 VAL A CA 1
ATOM 897 C C . VAL A 1 115 ? -1.088 -1.023 -1.649 1.00 95.81 115 VAL A C 1
ATOM 899 O O . VAL A 1 115 ? -1.357 0.171 -1.574 1.00 95.81 115 VAL A O 1
ATOM 902 N N . LEU A 1 116 ? 0.107 -1.453 -2.052 1.00 97.25 116 LEU A N 1
ATOM 903 C CA . LEU A 1 116 ? 1.071 -0.605 -2.758 1.00 97.25 116 LEU A CA 1
ATOM 904 C C . LEU A 1 116 ? 0.983 -0.887 -4.256 1.00 97.25 116 LEU A C 1
ATOM 906 O O . LEU A 1 116 ? 1.379 -1.962 -4.705 1.00 97.25 116 LEU A O 1
ATOM 910 N N . GLU A 1 117 ? 0.479 0.064 -5.030 1.00 96.12 117 GLU A N 1
ATOM 911 C CA . GLU A 1 117 ? 0.263 -0.090 -6.467 1.00 96.12 117 GLU A CA 1
ATOM 912 C C . GLU A 1 117 ? 1.380 0.533 -7.300 1.00 96.12 117 GLU A C 1
ATOM 914 O O . GLU A 1 117 ? 1.823 1.641 -7.013 1.00 96.12 117 GLU A O 1
ATOM 919 N N . LEU A 1 118 ? 1.800 -0.157 -8.367 1.00 96.31 118 LEU A N 1
ATOM 920 C CA . LEU A 1 118 ? 2.675 0.399 -9.395 1.00 96.31 118 LEU A CA 1
ATOM 921 C C . LEU A 1 118 ? 1.882 1.288 -10.354 1.00 96.31 118 LEU A C 1
ATOM 923 O O . LEU A 1 118 ? 1.106 0.808 -11.181 1.00 96.31 118 LEU A O 1
ATOM 927 N N . MET A 1 119 ? 2.151 2.585 -10.274 1.00 93.94 119 MET A N 1
ATOM 928 C CA . MET A 1 119 ? 1.475 3.621 -11.036 1.00 93.94 119 MET A CA 1
ATOM 929 C C . MET A 1 119 ? 2.348 4.126 -12.180 1.00 93.94 119 MET A C 1
ATOM 931 O O . MET A 1 119 ? 3.571 4.219 -12.066 1.00 93.94 119 MET A O 1
ATOM 935 N N . TRP A 1 120 ? 1.696 4.521 -13.272 1.00 92.31 120 TRP A N 1
ATOM 936 C CA . TRP A 1 120 ? 2.326 5.132 -14.440 1.00 92.31 120 TRP A CA 1
ATOM 937 C C . TRP A 1 120 ? 1.794 6.543 -14.642 1.00 92.31 120 TRP A C 1
ATOM 939 O O . TRP A 1 120 ? 0.603 6.806 -14.452 1.00 92.31 120 TRP A O 1
ATOM 949 N N . ARG A 1 121 ? 2.641 7.460 -15.116 1.00 90.69 121 ARG A N 1
ATOM 950 C CA . ARG A 1 121 ? 2.153 8.799 -15.465 1.00 90.69 121 ARG A CA 1
ATOM 951 C C . ARG A 1 121 ? 1.119 8.746 -16.598 1.00 90.69 121 ARG A C 1
ATOM 953 O O . ARG A 1 121 ? 1.213 7.887 -17.486 1.00 90.69 121 ARG A O 1
ATOM 960 N N . PRO A 1 122 ? 0.228 9.749 -16.683 1.00 87.00 122 PRO A N 1
ATOM 961 C CA . PRO A 1 122 ? -0.597 9.952 -17.866 1.00 87.00 122 PRO A CA 1
ATOM 962 C C . PRO A 1 122 ? 0.252 9.960 -19.150 1.00 87.00 122 PRO A C 1
ATOM 964 O O . PRO A 1 122 ? 1.271 10.655 -19.247 1.00 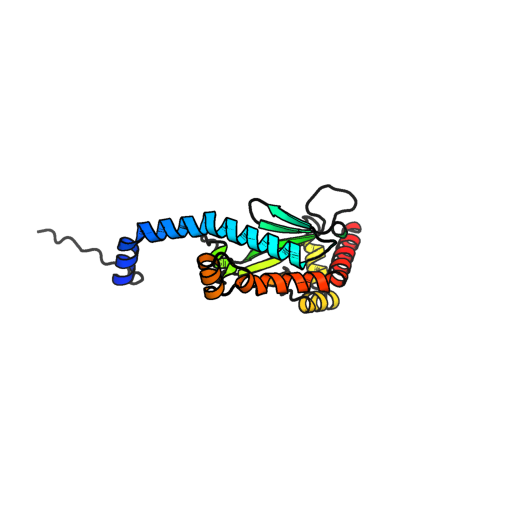87.00 122 PRO A O 1
ATOM 967 N N . GLY A 1 123 ? -0.150 9.143 -20.124 1.00 88.00 123 GLY A N 1
ATOM 968 C CA . GLY A 1 123 ? 0.562 8.921 -21.389 1.00 88.00 123 GLY A CA 1
ATOM 969 C C . GLY A 1 123 ? 1.522 7.724 -21.407 1.00 88.00 123 GLY A C 1
ATOM 970 O O . GLY A 1 123 ? 1.904 7.304 -22.491 1.00 88.00 123 GLY A O 1
ATOM 971 N N . LEU A 1 124 ? 1.882 7.148 -20.254 1.00 90.81 124 LEU A N 1
ATOM 972 C CA . LEU A 1 124 ? 2.617 5.875 -20.189 1.00 90.81 124 LEU A CA 1
ATOM 973 C C . LEU A 1 124 ? 1.761 4.706 -19.708 1.00 90.81 124 LEU A C 1
ATOM 975 O O . LEU A 1 124 ? 2.215 3.580 -19.835 1.00 90.81 124 LEU A O 1
ATOM 979 N N . ILE A 1 125 ? 0.539 4.952 -19.222 1.00 91.81 125 ILE A N 1
ATOM 980 C CA . ILE A 1 125 ? -0.356 3.927 -18.654 1.00 91.81 125 ILE A CA 1
ATOM 981 C C . ILE A 1 125 ? -0.458 2.697 -19.562 1.00 91.81 125 ILE A C 1
ATOM 983 O O . ILE A 1 125 ? -0.030 1.622 -19.164 1.00 91.81 125 ILE A O 1
ATOM 987 N N . HIS A 1 126 ? -0.919 2.848 -20.806 1.00 92.56 126 HIS A N 1
ATOM 988 C CA . HIS A 1 126 ? -1.108 1.697 -21.698 1.00 92.56 126 HIS A CA 1
ATOM 989 C C . HIS A 1 126 ? 0.196 0.965 -22.037 1.00 92.56 126 HIS A C 1
ATOM 991 O O . HIS A 1 126 ? 0.220 -0.262 -22.101 1.00 92.56 126 HIS A O 1
ATOM 997 N N . THR A 1 127 ? 1.289 1.704 -22.229 1.00 94.31 127 THR A N 1
ATOM 998 C CA . THR A 1 127 ? 2.614 1.127 -22.495 1.00 94.31 127 THR A CA 1
ATOM 999 C C . THR A 1 127 ? 3.139 0.370 -21.274 1.00 94.31 127 THR A C 1
ATOM 1001 O O . THR A 1 127 ? 3.654 -0.738 -21.408 1.00 94.31 127 THR A O 1
ATOM 1004 N N . GLY A 1 128 ? 2.970 0.947 -20.084 1.00 94.44 128 GLY A N 1
ATOM 1005 C CA . GLY A 1 128 ? 3.327 0.370 -18.795 1.00 94.44 128 GLY A CA 1
ATOM 1006 C C . GLY A 1 128 ? 2.561 -0.912 -18.510 1.00 94.44 128 GLY A C 1
ATOM 1007 O O . GLY A 1 128 ? 3.176 -1.944 -18.261 1.00 94.44 128 GLY A O 1
ATOM 1008 N N . GLU A 1 129 ? 1.234 -0.873 -18.640 1.00 94.88 129 GLU A N 1
ATOM 1009 C CA . GLU A 1 129 ? 0.353 -2.037 -18.500 1.00 94.88 129 GLU A CA 1
ATOM 1010 C C . GLU A 1 129 ? 0.741 -3.157 -19.472 1.00 94.88 129 GLU A C 1
ATOM 1012 O O . GLU A 1 129 ? 0.875 -4.308 -19.061 1.00 94.88 129 GLU A O 1
ATOM 1017 N N . ALA A 1 130 ? 0.972 -2.834 -20.749 1.00 93.56 130 ALA A N 1
ATOM 1018 C CA . ALA A 1 130 ? 1.318 -3.824 -21.767 1.00 93.56 130 ALA A CA 1
ATOM 1019 C C . ALA A 1 130 ? 2.678 -4.492 -21.510 1.00 93.56 130 ALA A C 1
ATOM 1021 O O . ALA A 1 130 ? 2.802 -5.707 -21.655 1.00 93.56 130 ALA A O 1
ATOM 1022 N N . ILE A 1 131 ? 3.699 -3.724 -21.115 1.00 95.06 131 ILE A N 1
ATOM 1023 C CA . ILE A 1 131 ? 5.036 -4.270 -20.842 1.00 95.06 131 ILE A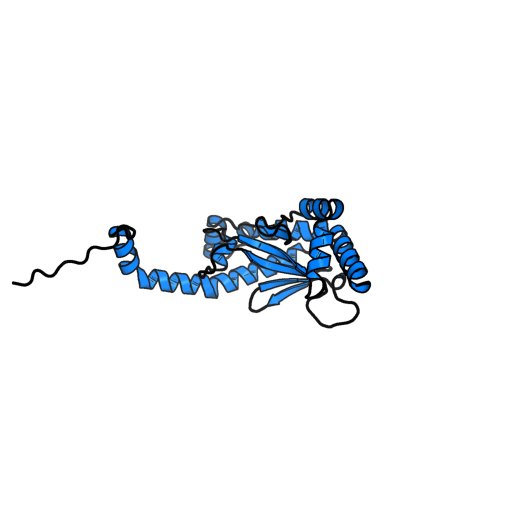 CA 1
ATOM 1024 C C . ILE A 1 131 ? 5.046 -5.038 -19.522 1.00 95.06 131 ILE A C 1
ATOM 1026 O O . ILE A 1 131 ? 5.573 -6.146 -19.479 1.00 95.06 131 ILE A O 1
ATOM 1030 N N . ALA A 1 132 ? 4.425 -4.508 -18.465 1.00 94.75 132 ALA A N 1
ATOM 1031 C CA . ALA A 1 132 ? 4.288 -5.218 -17.193 1.00 94.75 132 ALA A CA 1
ATOM 1032 C C . ALA A 1 132 ? 3.513 -6.534 -17.363 1.00 94.75 132 ALA A C 1
ATOM 1034 O O . ALA A 1 132 ? 3.704 -7.479 -16.603 1.00 94.75 132 ALA A O 1
ATOM 1035 N N . ALA A 1 133 ? 2.652 -6.606 -18.381 1.00 92.69 133 ALA A N 1
ATOM 1036 C CA . ALA A 1 133 ? 1.885 -7.788 -18.708 1.00 92.69 133 ALA A CA 1
ATOM 1037 C C . ALA A 1 133 ? 2.635 -8.886 -19.476 1.00 92.69 133 ALA A C 1
ATOM 1039 O O . ALA A 1 133 ? 2.136 -10.015 -19.529 1.00 92.69 133 ALA A O 1
ATOM 1040 N N . ASP A 1 134 ? 3.790 -8.576 -20.064 1.00 93.38 134 ASP A N 1
ATOM 1041 C CA . ASP A 1 134 ? 4.628 -9.556 -20.750 1.00 93.38 134 ASP A CA 1
ATOM 1042 C C . ASP A 1 134 ? 5.175 -10.596 -19.762 1.00 93.38 134 ASP A C 1
ATOM 1044 O O . ASP A 1 134 ? 5.568 -10.270 -18.643 1.00 93.38 134 ASP A O 1
ATOM 1048 N N . LYS A 1 135 ? 5.256 -11.858 -20.194 1.00 93.69 135 LYS A N 1
ATOM 1049 C CA . LYS A 1 135 ? 5.597 -13.017 -19.358 1.00 93.69 135 LYS A CA 1
ATOM 1050 C C . LYS A 1 135 ? 6.898 -12.825 -18.577 1.00 93.69 135 LYS A C 1
ATOM 1052 O O . LYS A 1 135 ? 6.982 -13.244 -17.425 1.00 93.69 135 LYS A O 1
ATOM 1057 N N . ALA A 1 136 ? 7.914 -12.220 -19.194 1.00 94.25 136 ALA A N 1
ATOM 1058 C CA . ALA A 1 136 ? 9.204 -12.011 -18.544 1.00 94.25 136 ALA A CA 1
ATOM 1059 C C . ALA A 1 136 ? 9.127 -10.972 -17.413 1.00 94.25 136 ALA A C 1
ATOM 1061 O O . ALA A 1 136 ? 9.731 -11.167 -16.361 1.00 94.25 136 ALA A O 1
ATOM 1062 N N . HIS A 1 137 ? 8.379 -9.887 -17.618 1.00 95.00 137 HIS A N 1
ATOM 1063 C CA . HIS A 1 137 ? 8.229 -8.809 -16.640 1.00 95.00 137 HIS A CA 1
ATOM 1064 C C . HIS A 1 137 ? 7.221 -9.176 -15.549 1.00 95.00 137 HIS A C 1
ATOM 1066 O O . HIS A 1 137 ? 7.502 -8.966 -14.372 1.00 95.00 137 HIS A O 1
ATOM 1072 N N . ALA A 1 138 ? 6.112 -9.816 -15.923 1.00 95.25 138 ALA A N 1
ATOM 1073 C CA . ALA A 1 138 ? 5.117 -10.355 -15.005 1.00 95.25 138 ALA A CA 1
ATOM 1074 C C . ALA A 1 138 ? 5.757 -11.301 -13.979 1.00 95.25 138 ALA A C 1
ATOM 1076 O O . ALA A 1 138 ? 5.609 -11.091 -12.782 1.00 95.25 138 ALA A O 1
ATOM 1077 N N . ALA A 1 139 ? 6.574 -12.264 -14.424 1.00 96.69 139 ALA A N 1
ATOM 1078 C CA . ALA A 1 139 ? 7.246 -13.200 -13.518 1.00 96.69 139 ALA A CA 1
ATOM 1079 C C . ALA A 1 139 ? 8.205 -12.505 -12.529 1.00 96.69 139 ALA A C 1
ATOM 1081 O O . ALA A 1 139 ? 8.380 -12.959 -11.398 1.00 96.69 139 ALA A O 1
ATOM 1082 N N . LYS A 1 140 ? 8.839 -11.400 -12.943 1.00 97.44 140 LYS A N 1
ATOM 1083 C CA . LYS A 1 140 ? 9.694 -10.592 -12.062 1.00 97.44 140 LYS A CA 1
ATOM 1084 C C . LYS A 1 140 ? 8.866 -9.826 -11.032 1.00 97.44 140 LYS A C 1
ATOM 1086 O O . LYS A 1 140 ? 9.207 -9.850 -9.856 1.00 97.44 140 LYS A O 1
ATOM 1091 N N . LEU A 1 141 ? 7.768 -9.202 -11.459 1.00 97.69 141 LEU A N 1
ATOM 1092 C CA . LEU A 1 141 ? 6.827 -8.515 -10.572 1.00 97.69 141 LEU A CA 1
ATOM 1093 C C . LEU A 1 141 ? 6.224 -9.483 -9.541 1.00 97.69 141 LEU A C 1
ATOM 1095 O O . LEU A 1 141 ? 6.254 -9.201 -8.345 1.00 97.69 141 LEU A O 1
ATOM 1099 N N . GLU A 1 142 ? 5.780 -10.661 -9.975 1.00 97.00 142 GLU A N 1
ATOM 1100 C CA . GLU A 1 142 ? 5.259 -11.722 -9.103 1.00 97.00 142 GLU A CA 1
ATOM 1101 C C . GLU A 1 142 ? 6.298 -12.182 -8.074 1.00 97.00 142 GLU A C 1
ATOM 1103 O O . GLU A 1 142 ? 5.979 -12.350 -6.898 1.00 97.00 142 GLU A O 1
ATOM 1108 N N . LYS A 1 143 ? 7.568 -12.321 -8.478 1.00 97.38 143 LYS A N 1
ATOM 1109 C CA . LYS A 1 143 ? 8.667 -12.671 -7.566 1.00 97.38 143 LYS A CA 1
ATOM 1110 C C . LYS A 1 143 ? 8.908 -11.606 -6.487 1.00 97.38 143 LYS A C 1
ATOM 1112 O O . LYS A 1 143 ? 9.327 -11.953 -5.385 1.00 97.38 143 LYS A O 1
ATOM 1117 N N . ILE A 1 144 ? 8.657 -10.335 -6.798 1.00 97.62 144 ILE A N 1
ATOM 1118 C CA . ILE A 1 144 ? 8.727 -9.219 -5.839 1.00 97.62 144 ILE A CA 1
ATOM 1119 C C . ILE A 1 144 ? 7.501 -9.213 -4.906 1.00 97.62 144 ILE A C 1
ATOM 1121 O O . ILE A 1 144 ? 7.545 -8.625 -3.831 1.00 97.62 144 ILE A O 1
ATOM 1125 N N . GLY A 1 145 ? 6.423 -9.906 -5.277 1.00 97.44 145 GLY A N 1
ATOM 1126 C CA . GLY A 1 145 ? 5.183 -9.988 -4.506 1.00 97.44 145 GLY A CA 1
ATOM 1127 C C . GLY A 1 145 ? 4.035 -9.168 -5.089 1.00 97.44 145 GLY A C 1
ATOM 1128 O O . GLY A 1 145 ? 2.985 -9.074 -4.454 1.00 97.44 145 GLY A O 1
ATOM 1129 N N . PHE A 1 146 ? 4.204 -8.589 -6.283 1.00 97.62 146 PHE A N 1
ATOM 1130 C CA . PHE A 1 146 ? 3.093 -7.954 -6.980 1.00 97.62 146 PHE A CA 1
ATOM 1131 C C . PHE A 1 146 ? 2.091 -9.003 -7.464 1.00 97.62 146 PHE A C 1
ATOM 1133 O O . PHE A 1 146 ? 2.447 -10.073 -7.954 1.00 97.62 146 PHE A O 1
ATOM 1140 N N . GLN A 1 147 ? 0.822 -8.641 -7.383 1.00 95.44 147 GLN A N 1
ATOM 1141 C CA . GLN A 1 147 ? -0.315 -9.368 -7.907 1.00 95.44 147 GLN A CA 1
ATOM 1142 C C . GLN A 1 147 ? -0.984 -8.515 -8.975 1.00 95.44 147 GLN A C 1
ATOM 1144 O O . GLN A 1 147 ? -0.961 -7.282 -8.916 1.00 95.44 147 GLN A O 1
ATOM 1149 N N . ARG A 1 148 ? -1.587 -9.176 -9.960 1.00 92.19 148 ARG A N 1
ATOM 1150 C CA . ARG A 1 148 ? -2.456 -8.500 -10.916 1.00 92.19 148 ARG A CA 1
ATOM 1151 C C . ARG A 1 148 ? -3.815 -8.263 -10.298 1.00 92.19 148 ARG A C 1
ATOM 1153 O O . ARG A 1 148 ? -4.379 -9.165 -9.689 1.00 92.19 148 ARG A O 1
ATOM 1160 N N . HIS A 1 149 ? -4.353 -7.082 -10.553 1.00 85.31 149 HIS A N 1
ATOM 1161 C CA . HIS A 1 149 ? -5.731 -6.774 -10.224 1.00 85.31 149 HIS A CA 1
ATOM 1162 C C . HIS A 1 149 ? -6.672 -7.726 -10.945 1.00 85.31 149 HIS A C 1
ATOM 1164 O O . HIS A 1 149 ? -6.624 -7.831 -12.171 1.00 85.31 149 HIS A O 1
ATOM 1170 N N . GLU A 1 150 ? -7.522 -8.392 -10.173 1.00 74.62 150 GLU A N 1
ATOM 1171 C CA . GLU A 1 150 ? -8.364 -9.491 -10.646 1.00 74.62 150 GLU A CA 1
ATOM 1172 C C . GLU A 1 150 ? -9.350 -9.009 -11.725 1.00 74.62 150 GLU A C 1
ATOM 1174 O O . GLU A 1 150 ? -9.428 -9.619 -12.789 1.00 74.62 150 GLU A O 1
ATOM 1179 N N . ASP A 1 151 ? -9.978 -7.844 -11.525 1.00 71.94 151 ASP A N 1
ATOM 1180 C CA . ASP A 1 151 ? -10.980 -7.318 -12.469 1.00 71.94 151 ASP A CA 1
ATOM 1181 C C . ASP A 1 151 ? -10.402 -6.733 -13.758 1.00 71.94 151 ASP A C 1
ATOM 1183 O O . ASP A 1 151 ? -10.947 -6.915 -14.847 1.00 71.94 151 ASP A O 1
ATOM 1187 N N . THR A 1 152 ? -9.301 -5.982 -13.655 1.00 75.75 152 THR A N 1
ATOM 1188 C CA . THR A 1 152 ? -8.749 -5.268 -14.819 1.00 75.75 152 THR A CA 1
ATOM 1189 C C . THR A 1 152 ? -7.673 -6.065 -15.542 1.00 75.75 152 THR A C 1
ATOM 1191 O O . THR A 1 152 ? -7.430 -5.820 -16.723 1.00 75.75 152 THR A O 1
ATOM 1194 N N . GLY A 1 153 ? -6.976 -6.971 -14.847 1.00 77.44 153 GLY A N 1
ATOM 1195 C CA . GLY A 1 153 ? -5.807 -7.707 -15.341 1.00 77.44 153 GLY A CA 1
ATOM 1196 C C . GLY A 1 153 ? -4.595 -6.836 -15.705 1.00 77.44 153 GLY A C 1
ATOM 1197 O O . GLY A 1 153 ? -3.594 -7.357 -16.203 1.00 77.44 153 GLY A O 1
ATOM 1198 N N . LYS A 1 154 ? -4.682 -5.517 -15.495 1.00 84.06 154 LYS A N 1
ATOM 1199 C CA . LYS A 1 154 ? -3.729 -4.515 -16.003 1.00 84.06 154 LYS A CA 1
ATOM 1200 C C . LYS A 1 154 ? -2.917 -3.841 -14.906 1.00 84.06 154 LYS A C 1
ATOM 1202 O O . LYS A 1 154 ? -1.741 -3.549 -15.111 1.00 84.06 154 LYS A O 1
ATOM 1207 N N . ARG A 1 155 ? -3.543 -3.606 -13.752 1.00 90.44 155 ARG A N 1
ATOM 1208 C CA . ARG A 1 155 ? -2.917 -2.969 -12.589 1.00 90.44 155 ARG A CA 1
ATOM 1209 C C . ARG A 1 155 ? -2.133 -4.003 -11.787 1.00 90.44 155 ARG A C 1
ATOM 1211 O O . ARG A 1 155 ? -2.552 -5.158 -11.696 1.00 90.44 155 ARG A O 1
ATOM 1218 N N . TRP A 1 156 ? -1.014 -3.579 -11.211 1.00 95.88 156 TRP A N 1
ATOM 1219 C CA . TRP A 1 156 ? -0.127 -4.424 -10.417 1.00 95.88 156 TRP A CA 1
ATOM 1220 C C . TRP A 1 156 ? 0.069 -3.815 -9.038 1.00 95.88 156 TRP A C 1
ATOM 1222 O O . TRP A 1 156 ? 0.462 -2.655 -8.932 1.00 95.88 156 TRP A O 1
ATOM 1232 N N . TYR A 1 157 ? -0.146 -4.597 -7.986 1.00 96.44 157 TYR A N 1
ATOM 1233 C CA . TYR A 1 157 ? -0.006 -4.116 -6.614 1.00 96.44 157 TYR A CA 1
ATOM 1234 C C . TYR A 1 157 ? 0.531 -5.184 -5.666 1.00 96.44 157 TYR A C 1
ATOM 1236 O O . TYR A 1 157 ? 0.368 -6.374 -5.909 1.00 96.44 157 TYR A O 1
ATOM 1244 N N . ILE A 1 158 ? 1.135 -4.772 -4.556 1.00 97.44 158 ILE A N 1
ATOM 1245 C CA . ILE A 1 158 ? 1.469 -5.656 -3.436 1.00 97.44 158 ILE A CA 1
ATOM 1246 C C . ILE A 1 158 ? 0.415 -5.442 -2.347 1.00 97.44 158 ILE A C 1
ATOM 1248 O O . ILE A 1 158 ? 0.386 -4.356 -1.758 1.00 97.44 158 ILE A O 1
ATOM 1252 N N . PRO A 1 159 ? -0.460 -6.424 -2.067 1.00 95.00 159 PRO A N 1
ATOM 1253 C CA . PRO A 1 159 ? -1.406 -6.301 -0.972 1.00 95.00 159 PRO A CA 1
ATOM 1254 C C . PRO A 1 159 ? -0.725 -6.596 0.361 1.00 95.00 159 PRO A C 1
ATOM 1256 O O . PRO A 1 159 ? 0.175 -7.435 0.456 1.00 95.00 159 PRO A O 1
ATOM 1259 N N . PHE A 1 160 ? -1.204 -5.958 1.419 1.00 95.44 160 PHE A N 1
ATOM 1260 C CA . PHE A 1 160 ? -0.854 -6.340 2.779 1.00 95.44 160 PHE A CA 1
ATOM 1261 C C . PHE A 1 160 ? -2.020 -6.064 3.716 1.00 95.44 160 PHE A C 1
ATOM 1263 O O . PHE A 1 160 ? -2.767 -5.107 3.550 1.00 95.44 160 PHE A O 1
ATOM 1270 N N . VAL A 1 161 ? -2.159 -6.931 4.714 1.00 95.94 161 VAL A N 1
ATOM 1271 C CA . VAL A 1 161 ? -3.207 -6.844 5.728 1.00 95.94 161 VAL A CA 1
ATOM 1272 C C . VAL A 1 161 ? -2.535 -6.752 7.085 1.00 95.94 161 VAL A C 1
ATOM 1274 O O . VAL A 1 161 ? -1.709 -7.597 7.440 1.00 95.94 161 VAL A O 1
ATOM 1277 N N . ILE A 1 162 ? -2.883 -5.714 7.831 1.00 97.12 162 ILE A N 1
ATOM 1278 C CA . ILE A 1 162 ? -2.488 -5.526 9.219 1.00 97.12 162 ILE A CA 1
ATOM 1279 C C . ILE A 1 162 ? -3.454 -6.329 10.088 1.00 97.12 162 ILE A C 1
ATOM 1281 O O . ILE A 1 162 ? -4.669 -6.139 10.032 1.00 97.12 162 ILE A O 1
ATOM 1285 N N . ASP A 1 163 ? -2.917 -7.220 10.921 1.00 96.44 163 ASP A N 1
ATOM 1286 C CA . ASP A 1 163 ? -3.741 -7.969 11.865 1.00 96.44 163 ASP A CA 1
ATOM 1287 C C . ASP A 1 163 ? -4.443 -7.009 12.839 1.00 96.44 163 ASP A C 1
ATOM 1289 O O . ASP A 1 163 ? -3.801 -6.234 13.552 1.00 96.44 163 ASP A O 1
ATOM 1293 N N . ARG A 1 164 ? -5.778 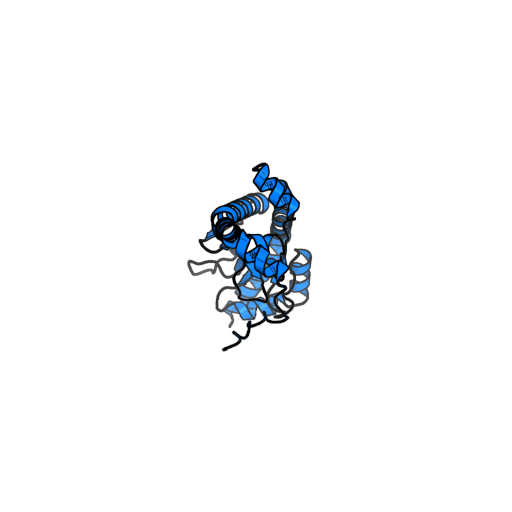-7.076 12.883 1.00 95.12 164 ARG A N 1
ATOM 1294 C CA . ARG A 1 164 ? -6.603 -6.164 13.690 1.00 95.12 164 ARG A CA 1
ATOM 1295 C C . ARG A 1 164 ? -6.286 -6.223 15.185 1.00 95.12 164 ARG A C 1
ATOM 1297 O O . ARG A 1 164 ? -6.392 -5.206 15.864 1.00 95.12 164 ARG A O 1
ATOM 1304 N N . MET A 1 165 ? -5.897 -7.390 15.707 1.00 96.06 165 MET A N 1
ATOM 1305 C CA . MET A 1 165 ? -5.588 -7.553 17.129 1.00 96.06 165 MET A CA 1
ATOM 1306 C C . MET A 1 165 ? -4.219 -6.958 17.453 1.00 96.06 165 MET A C 1
ATOM 1308 O O . MET A 1 165 ? -4.078 -6.290 18.475 1.00 96.06 165 MET A O 1
ATOM 1312 N N . GLN A 1 166 ? -3.233 -7.138 16.573 1.00 97.00 166 GLN A N 1
ATOM 1313 C CA . GLN A 1 166 ? -1.934 -6.473 16.683 1.00 97.00 166 GLN A CA 1
ATOM 1314 C C . GLN A 1 166 ? -2.072 -4.955 16.560 1.00 97.00 166 GLN A C 1
ATOM 1316 O O . GLN A 1 166 ? -1.447 -4.226 17.323 1.00 97.00 166 GLN A O 1
ATOM 1321 N N . LEU A 1 167 ? -2.922 -4.468 15.651 1.00 96.25 167 LEU A N 1
ATOM 1322 C CA . LEU A 1 167 ? -3.178 -3.036 15.504 1.00 96.25 167 LEU A CA 1
ATOM 1323 C C . LEU A 1 167 ? -3.839 -2.446 16.753 1.00 96.25 167 LEU A C 1
ATOM 1325 O O . LEU A 1 167 ? -3.374 -1.434 17.272 1.00 96.25 167 LEU A O 1
ATOM 1329 N N . ALA A 1 168 ? -4.886 -3.096 17.269 1.00 96.25 168 ALA A N 1
ATOM 1330 C CA . ALA A 1 168 ? -5.548 -2.677 18.503 1.00 96.25 168 ALA A CA 1
ATOM 1331 C C . ALA A 1 168 ? -4.575 -2.665 19.691 1.00 96.25 168 ALA A C 1
ATOM 1333 O O . ALA A 1 168 ? -4.538 -1.697 20.454 1.00 96.25 168 ALA A O 1
ATOM 1334 N N . LYS A 1 169 ? -3.738 -3.704 19.808 1.00 96.56 169 LYS A N 1
ATOM 1335 C CA . LYS A 1 169 ? -2.666 -3.762 20.802 1.00 96.56 169 LYS A CA 1
ATOM 1336 C C . LYS A 1 169 ? -1.706 -2.582 20.641 1.00 96.56 169 LYS A C 1
ATOM 1338 O O . LYS A 1 169 ? -1.430 -1.900 21.625 1.00 96.56 169 LYS A O 1
ATOM 1343 N N . GLY A 1 170 ? -1.281 -2.285 19.415 1.00 95.38 170 GLY A N 1
ATOM 1344 C CA . GLY A 1 170 ? -0.353 -1.192 19.155 1.00 95.38 170 GLY A CA 1
ATOM 1345 C C . GLY A 1 170 ? -0.913 0.194 19.463 1.00 95.38 170 GLY A C 1
ATOM 1346 O O . GLY A 1 170 ? -0.185 1.029 19.990 1.00 95.38 170 GLY A O 1
ATOM 1347 N N . PHE A 1 171 ? -2.212 0.426 19.256 1.00 94.75 171 PHE A N 1
ATOM 1348 C CA . PHE A 1 171 ? -2.873 1.637 19.756 1.00 94.75 171 PHE A CA 1
ATOM 1349 C C . PHE A 1 171 ? -2.893 1.695 21.290 1.00 94.75 171 PHE A C 1
ATOM 1351 O O . PHE A 1 171 ? -2.653 2.756 21.862 1.00 94.75 171 PHE A O 1
ATOM 1358 N N . SER A 1 172 ? -3.160 0.572 21.965 1.00 96.06 172 SER A N 1
ATOM 1359 C CA . SER A 1 172 ? -3.234 0.532 23.433 1.00 96.06 172 SER A CA 1
ATOM 1360 C C . SER A 1 172 ? -1.876 0.692 24.126 1.00 96.06 172 SER A C 1
ATOM 1362 O O . SER A 1 172 ? -1.804 1.265 25.211 1.00 96.06 172 SER A O 1
ATOM 1364 N N . GLU A 1 173 ? -0.804 0.211 23.495 1.00 95.38 173 GLU A N 1
ATOM 1365 C CA . GLU A 1 173 ? 0.562 0.226 24.033 1.00 95.38 173 GLU A CA 1
ATOM 1366 C C . GLU A 1 173 ? 1.413 1.370 23.457 1.00 95.38 173 GLU A C 1
ATOM 1368 O O . GLU A 1 173 ? 2.521 1.609 23.933 1.00 95.38 173 GLU A O 1
ATOM 1373 N N . ASN A 1 174 ? 0.889 2.100 22.464 1.00 92.62 174 ASN A N 1
ATOM 1374 C CA . ASN A 1 174 ? 1.614 3.101 21.679 1.00 92.62 174 ASN A CA 1
ATOM 1375 C C . ASN A 1 174 ? 2.892 2.533 21.017 1.00 92.62 174 ASN A C 1
ATOM 1377 O O . ASN A 1 174 ? 3.912 3.215 20.919 1.00 92.62 174 ASN A O 1
ATOM 1381 N N . ASP A 1 175 ? 2.816 1.279 20.562 1.00 94.12 175 ASP A N 1
ATOM 1382 C CA . ASP A 1 175 ? 3.867 0.546 19.846 1.00 94.12 175 ASP A CA 1
ATOM 1383 C C . ASP A 1 175 ? 3.239 -0.299 18.729 1.00 94.12 175 ASP A C 1
ATOM 1385 O O . ASP A 1 175 ? 2.618 -1.333 18.972 1.00 94.12 175 ASP A O 1
ATOM 1389 N N . ILE A 1 176 ? 3.376 0.153 17.482 1.00 96.06 176 ILE A N 1
ATOM 1390 C CA . ILE A 1 176 ? 2.726 -0.466 16.321 1.00 96.06 176 ILE A CA 1
ATOM 1391 C C . ILE A 1 176 ? 3.662 -1.376 15.511 1.00 96.06 176 ILE A C 1
ATOM 1393 O O . ILE A 1 176 ? 3.236 -1.966 14.516 1.00 96.06 176 ILE A O 1
ATOM 1397 N N . ASP A 1 177 ? 4.926 -1.530 15.911 1.00 96.00 177 ASP A N 1
ATOM 1398 C CA . ASP A 1 177 ? 5.952 -2.162 15.070 1.00 96.00 177 ASP A CA 1
ATOM 1399 C C . ASP A 1 177 ? 5.579 -3.597 14.675 1.00 96.00 177 ASP A C 1
ATOM 1401 O O . ASP A 1 177 ? 5.740 -4.007 13.520 1.00 96.00 177 ASP A O 1
ATOM 1405 N N . ALA A 1 178 ? 5.005 -4.354 15.614 1.00 96.69 178 ALA A N 1
ATOM 1406 C CA . ALA A 1 178 ? 4.527 -5.710 15.358 1.00 96.69 178 ALA A CA 1
ATOM 1407 C C . ALA A 1 178 ? 3.383 -5.746 14.329 1.00 96.69 178 ALA A C 1
ATOM 1409 O O . ALA A 1 178 ? 3.342 -6.642 13.482 1.00 96.69 178 ALA A O 1
ATOM 1410 N N . ALA A 1 179 ? 2.476 -4.767 14.376 1.00 97.62 179 ALA A N 1
ATOM 1411 C CA . ALA A 1 179 ? 1.347 -4.675 13.458 1.00 97.62 179 ALA A CA 1
ATOM 1412 C C . ALA A 1 179 ? 1.792 -4.267 12.042 1.00 97.62 179 ALA A C 1
ATOM 1414 O O . ALA A 1 179 ? 1.233 -4.761 11.066 1.00 97.62 179 ALA A O 1
ATOM 1415 N N . LEU A 1 180 ? 2.831 -3.431 11.909 1.00 98.19 180 LEU A N 1
ATOM 1416 C CA . LEU A 1 180 ? 3.348 -2.969 10.609 1.00 98.19 180 LEU A CA 1
ATOM 1417 C C . LEU A 1 180 ? 4.340 -3.927 9.940 1.00 98.19 180 LEU A C 1
ATOM 1419 O O . LEU A 1 180 ? 4.848 -3.632 8.856 1.00 98.19 180 LEU A O 1
ATOM 1423 N N . LEU A 1 181 ? 4.594 -5.103 10.515 1.00 97.94 181 LEU A N 1
ATOM 1424 C CA . LEU A 1 181 ? 5.465 -6.104 9.898 1.00 97.94 181 LEU A CA 1
ATOM 1425 C C . LEU A 1 181 ? 5.062 -6.487 8.452 1.00 97.94 181 LEU A C 1
ATOM 1427 O O . LEU A 1 181 ? 5.965 -6.633 7.625 1.00 97.94 181 LEU A O 1
ATOM 1431 N N . PRO A 1 182 ? 3.769 -6.635 8.087 1.00 98.12 182 PRO A N 1
ATOM 1432 C CA . PRO A 1 182 ? 3.361 -6.875 6.700 1.00 98.12 182 PRO A CA 1
ATOM 1433 C C . PRO A 1 182 ? 3.762 -5.736 5.753 1.00 98.12 182 PRO A C 1
ATOM 1435 O O . PRO A 1 182 ? 4.275 -6.004 4.668 1.00 98.12 182 PRO A O 1
ATOM 1438 N N . VAL A 1 183 ? 3.615 -4.479 6.193 1.00 97.94 183 VAL A N 1
ATOM 1439 C CA . VAL A 1 183 ? 4.048 -3.287 5.442 1.00 97.94 183 VAL A CA 1
ATOM 1440 C C . VAL A 1 183 ? 5.554 -3.338 5.220 1.00 97.94 183 VAL A C 1
ATOM 1442 O O . VAL A 1 183 ? 6.024 -3.234 4.090 1.00 97.94 183 VAL A O 1
ATOM 1445 N N . LYS A 1 184 ? 6.316 -3.562 6.297 1.00 98.00 184 LYS A N 1
ATOM 1446 C CA . LYS A 1 184 ? 7.776 -3.669 6.241 1.00 98.00 184 LYS A CA 1
ATOM 1447 C C . LYS A 1 184 ? 8.221 -4.730 5.233 1.00 98.00 184 LYS A C 1
ATOM 1449 O O . LYS A 1 184 ? 9.056 -4.438 4.389 1.00 98.00 184 LYS A O 1
ATOM 1454 N N . LYS A 1 185 ? 7.622 -5.924 5.264 1.00 97.69 185 LYS A N 1
ATOM 1455 C CA . LYS A 1 185 ? 7.955 -7.021 4.340 1.00 97.69 185 LYS A CA 1
ATOM 1456 C C . LYS A 1 185 ? 7.660 -6.684 2.879 1.00 97.69 185 LYS A C 1
ATOM 1458 O O . LYS A 1 185 ? 8.486 -6.978 2.020 1.00 97.69 185 LYS A O 1
ATOM 1463 N N . ALA A 1 186 ? 6.507 -6.075 2.595 1.00 97.50 186 ALA A N 1
ATOM 1464 C CA . ALA A 1 186 ? 6.158 -5.643 1.240 1.00 97.50 186 ALA A CA 1
ATOM 1465 C C . ALA A 1 186 ? 7.205 -4.662 0.689 1.00 97.50 186 ALA A C 1
ATOM 1467 O O . ALA A 1 186 ? 7.667 -4.777 -0.444 1.00 97.50 186 ALA A O 1
ATOM 1468 N N . VAL A 1 187 ? 7.631 -3.730 1.537 1.00 97.25 187 VAL A N 1
ATOM 1469 C CA . VAL A 1 187 ? 8.612 -2.700 1.207 1.00 97.25 187 VAL A CA 1
ATOM 1470 C C . VAL A 1 187 ? 10.029 -3.263 1.055 1.00 97.25 187 VAL A C 1
ATOM 1472 O O . VAL A 1 187 ? 10.739 -2.900 0.119 1.00 97.25 187 VAL A O 1
ATOM 1475 N N . GLU A 1 188 ? 10.440 -4.184 1.924 1.00 97.19 188 GLU A N 1
ATOM 1476 C CA . GLU A 1 188 ? 11.721 -4.892 1.803 1.00 97.19 188 GLU A CA 1
ATOM 1477 C C . GLU A 1 188 ? 11.793 -5.700 0.500 1.00 97.19 188 GLU A C 1
ATOM 1479 O O . GLU A 1 188 ? 12.841 -5.748 -0.145 1.00 97.19 188 GLU A O 1
ATOM 1484 N N . ALA A 1 189 ? 10.675 -6.293 0.068 1.00 96.94 189 ALA A N 1
ATOM 1485 C CA . ALA A 1 189 ? 10.607 -6.996 -1.206 1.00 96.94 189 ALA A CA 1
ATOM 1486 C C . ALA A 1 189 ? 10.773 -6.038 -2.400 1.00 96.94 189 ALA A C 1
ATOM 1488 O O . ALA A 1 189 ? 11.520 -6.351 -3.328 1.00 96.94 189 ALA A O 1
ATOM 1489 N N . ILE A 1 190 ? 10.163 -4.846 -2.347 1.00 96.31 190 ILE A N 1
ATOM 1490 C CA . ILE A 1 190 ? 10.374 -3.775 -3.339 1.00 96.31 190 ILE A CA 1
ATOM 1491 C C . ILE A 1 190 ? 11.851 -3.381 -3.403 1.00 96.31 190 ILE A C 1
ATOM 1493 O O . ILE A 1 190 ? 12.421 -3.336 -4.493 1.00 96.31 190 ILE A O 1
ATOM 1497 N N . ALA A 1 191 ? 12.480 -3.135 -2.252 1.00 95.69 191 ALA A N 1
ATOM 1498 C CA . ALA A 1 191 ? 13.888 -2.754 -2.186 1.00 95.69 191 ALA A CA 1
ATOM 1499 C C . ALA A 1 191 ? 14.797 -3.842 -2.784 1.00 95.69 191 ALA A C 1
ATOM 1501 O O . ALA A 1 191 ? 15.657 -3.553 -3.618 1.00 95.69 191 ALA A O 1
ATOM 1502 N N . ALA A 1 192 ? 14.556 -5.109 -2.436 1.00 95.50 192 ALA A N 1
ATOM 1503 C CA . ALA A 1 192 ? 15.278 -6.248 -3.003 1.00 95.50 192 ALA A CA 1
ATOM 1504 C C . ALA A 1 192 ? 15.029 -6.419 -4.517 1.00 95.50 192 ALA A C 1
ATOM 1506 O O . ALA A 1 192 ? 15.905 -6.883 -5.247 1.00 95.50 192 ALA A O 1
ATOM 1507 N N . GLY A 1 193 ? 13.842 -6.032 -4.989 1.00 95.44 193 GLY A N 1
ATOM 1508 C CA . GLY A 1 193 ? 13.408 -6.079 -6.382 1.00 95.44 193 GLY A CA 1
ATOM 1509 C C . GLY A 1 193 ? 13.798 -4.875 -7.237 1.00 95.44 193 GLY A C 1
ATOM 1510 O O . GLY A 1 193 ? 13.441 -4.847 -8.417 1.00 95.44 193 GLY A O 1
ATOM 1511 N N . LYS A 1 194 ? 14.522 -3.884 -6.691 1.00 93.94 194 LYS A N 1
ATOM 1512 C CA . LYS A 1 194 ? 14.786 -2.604 -7.370 1.00 93.94 194 LYS A CA 1
ATOM 1513 C C . LYS A 1 194 ? 15.336 -2.771 -8.786 1.00 93.94 194 LYS A C 1
ATOM 1515 O O . LYS A 1 194 ? 14.831 -2.140 -9.705 1.00 93.94 194 LYS A O 1
ATOM 1520 N N . ALA A 1 195 ? 16.313 -3.653 -8.988 1.00 94.31 195 ALA A N 1
ATOM 1521 C CA . ALA A 1 195 ? 16.922 -3.851 -10.304 1.00 94.31 195 ALA A CA 1
ATOM 1522 C C . ALA A 1 195 ? 15.917 -4.330 -11.371 1.00 94.31 195 ALA A C 1
ATOM 1524 O O . ALA A 1 195 ? 16.007 -3.929 -12.531 1.00 94.31 195 ALA A O 1
ATOM 1525 N N . ASP A 1 196 ? 14.956 -5.173 -10.991 1.00 96.12 196 ASP A N 1
ATOM 1526 C CA . ASP A 1 196 ? 13.915 -5.651 -11.903 1.00 96.12 196 ASP A CA 1
ATOM 1527 C C . ASP A 1 196 ? 12.872 -4.558 -12.190 1.00 96.12 196 ASP A C 1
ATOM 1529 O O . ASP A 1 196 ? 12.446 -4.414 -13.339 1.00 96.12 196 ASP A O 1
ATOM 1533 N N . LEU A 1 197 ? 12.518 -3.748 -11.183 1.00 95.56 197 LEU A N 1
ATOM 1534 C CA . LEU A 1 197 ? 11.647 -2.578 -11.352 1.00 95.56 197 LEU A CA 1
ATOM 1535 C C . LEU A 1 197 ? 12.290 -1.516 -12.252 1.00 95.56 197 LEU A C 1
ATOM 1537 O O . LEU A 1 197 ? 11.649 -1.033 -13.183 1.00 95.56 197 LEU A O 1
ATOM 1541 N N . ASP A 1 198 ? 13.567 -1.200 -12.033 1.00 94.25 198 ASP A N 1
ATOM 1542 C CA . ASP A 1 198 ? 14.321 -0.239 -12.841 1.00 94.25 198 ASP A CA 1
ATOM 1543 C C . ASP A 1 198 ? 14.373 -0.674 -14.313 1.00 94.25 198 ASP A C 1
ATOM 1545 O O . ASP A 1 198 ? 14.148 0.137 -15.211 1.00 94.25 198 ASP A O 1
ATOM 1549 N N . GLN A 1 199 ? 14.603 -1.967 -14.580 1.00 94.88 199 GLN A N 1
ATOM 1550 C CA . GLN A 1 199 ? 14.594 -2.513 -15.943 1.00 94.88 199 GLN A CA 1
ATOM 1551 C C . GLN A 1 199 ? 13.222 -2.395 -16.613 1.00 94.88 199 GLN A C 1
ATOM 1553 O O . GLN A 1 199 ? 13.142 -1.996 -17.778 1.00 94.88 199 GLN A O 1
ATOM 1558 N N . LEU A 1 200 ? 12.148 -2.733 -15.892 1.00 95.56 200 LEU A N 1
ATOM 1559 C CA . LEU A 1 200 ? 10.779 -2.595 -16.388 1.00 95.56 200 LEU A CA 1
ATOM 1560 C C . LEU A 1 200 ? 10.479 -1.134 -16.749 1.00 95.56 200 LEU A C 1
ATOM 1562 O O . LEU A 1 200 ? 10.020 -0.845 -17.854 1.00 95.56 200 LEU A O 1
ATOM 1566 N N . ILE A 1 201 ? 10.766 -0.208 -15.837 1.00 93.88 201 ILE A N 1
ATOM 1567 C CA . ILE A 1 201 ? 10.443 1.212 -16.001 1.00 93.88 201 ILE A CA 1
ATOM 1568 C C . ILE A 1 201 ? 11.271 1.829 -17.130 1.00 93.88 201 ILE A C 1
ATOM 1570 O O . ILE A 1 201 ? 10.706 2.514 -17.983 1.00 93.88 201 ILE A O 1
ATOM 1574 N N . ALA A 1 202 ? 12.566 1.514 -17.223 1.00 93.00 202 ALA A N 1
ATOM 1575 C CA . ALA A 1 202 ? 13.405 1.940 -18.342 1.00 93.00 202 ALA A CA 1
ATOM 1576 C C . ALA A 1 202 ? 12.845 1.447 -19.688 1.00 93.00 202 ALA A C 1
ATOM 1578 O O . ALA A 1 202 ? 12.740 2.212 -20.648 1.00 93.00 202 ALA A O 1
ATOM 1579 N N . LYS A 1 203 ? 12.389 0.187 -19.752 1.00 94.31 203 LYS A N 1
ATOM 1580 C CA . LYS A 1 203 ? 11.775 -0.372 -20.962 1.00 94.31 203 LYS A CA 1
ATOM 1581 C C . LYS A 1 203 ? 10.490 0.362 -21.356 1.00 94.31 203 LYS A C 1
ATOM 1583 O O . LYS A 1 203 ? 10.271 0.606 -22.548 1.00 94.31 203 LYS A O 1
ATOM 1588 N N . VAL A 1 204 ? 9.661 0.736 -20.382 1.00 93.75 204 VAL A N 1
ATOM 1589 C CA . VAL A 1 204 ? 8.451 1.546 -20.603 1.00 93.75 204 VAL A CA 1
ATOM 1590 C C . VAL A 1 204 ? 8.814 2.936 -21.115 1.00 93.75 204 VAL A C 1
ATOM 1592 O O . VAL A 1 204 ? 8.251 3.382 -22.115 1.00 93.75 204 VAL A O 1
ATOM 1595 N N . GLN A 1 205 ? 9.786 3.598 -20.487 1.00 89.69 205 GLN A N 1
ATOM 1596 C CA . GLN A 1 205 ? 10.250 4.926 -20.885 1.00 89.69 205 GLN A CA 1
ATOM 1597 C C . GLN A 1 205 ? 10.804 4.943 -22.311 1.00 89.69 205 GLN A C 1
ATOM 1599 O O . GLN A 1 205 ? 10.490 5.848 -23.081 1.00 89.69 205 GLN A O 1
ATOM 1604 N N . ASP A 1 206 ? 11.610 3.952 -22.682 1.00 90.62 206 ASP A N 1
ATOM 1605 C CA . ASP A 1 206 ? 12.205 3.883 -24.016 1.00 90.62 206 ASP A CA 1
ATOM 1606 C C . ASP A 1 206 ? 11.173 3.569 -25.095 1.00 90.62 206 ASP A C 1
ATOM 1608 O O . ASP A 1 206 ? 11.200 4.165 -26.170 1.00 90.62 206 ASP A O 1
ATOM 1612 N N . THR A 1 207 ? 10.208 2.702 -24.787 1.00 89.81 207 THR A N 1
ATOM 1613 C CA . THR A 1 207 ? 9.105 2.397 -25.707 1.00 89.81 207 THR A CA 1
ATOM 1614 C C . THR A 1 207 ? 8.175 3.603 -25.871 1.00 89.81 207 THR A C 1
ATOM 1616 O O . THR A 1 207 ? 7.771 3.926 -26.984 1.00 89.81 207 THR A O 1
ATOM 1619 N N . GLY A 1 208 ? 7.888 4.328 -24.785 1.00 82.31 208 GLY A N 1
ATOM 1620 C CA . GLY A 1 208 ? 7.025 5.512 -24.794 1.00 82.31 208 GLY A CA 1
ATOM 1621 C C . GLY A 1 208 ? 7.638 6.766 -25.430 1.00 82.31 208 GLY A C 1
ATOM 1622 O O . GLY A 1 208 ? 6.903 7.706 -25.708 1.00 82.31 208 GLY A O 1
ATOM 1623 N N . LYS A 1 209 ? 8.958 6.814 -25.667 1.00 72.94 209 LYS A N 1
ATOM 1624 C CA . LYS A 1 209 ? 9.616 7.893 -26.438 1.00 72.94 209 LYS A CA 1
ATOM 1625 C C . LYS A 1 209 ? 9.477 7.715 -27.955 1.00 72.94 209 LYS A C 1
ATOM 1627 O O . LYS A 1 209 ? 9.708 8.676 -28.685 1.00 72.94 209 LYS A O 1
ATOM 1632 N N . GLY A 1 210 ? 9.197 6.494 -28.417 1.00 55.38 210 GLY A N 1
ATOM 1633 C CA . GLY A 1 210 ? 9.082 6.143 -29.837 1.00 55.38 210 GLY A CA 1
ATOM 1634 C C . GLY A 1 210 ? 7.649 6.122 -30.380 1.00 55.38 210 GLY A C 1
ATOM 1635 O O . GLY A 1 210 ? 7.475 5.817 -31.558 1.00 55.38 210 GLY A O 1
ATOM 1636 N N . ALA A 1 211 ? 6.659 6.411 -29.530 1.00 49.12 211 ALA A N 1
ATOM 1637 C CA . ALA A 1 211 ? 5.244 6.566 -29.868 1.00 49.12 211 ALA A CA 1
ATOM 1638 C C . ALA A 1 211 ? 4.872 8.054 -29.937 1.00 49.12 211 ALA A C 1
ATOM 1640 O O . ALA A 1 211 ? 4.023 8.398 -30.788 1.00 49.12 211 ALA A O 1
#

Organism: NCBI:txid1836209

pLDDT: mean 88.39, std 12.39, range [41.41, 98.19]